Protein AF-A0A837HG61-F1 (afdb_monomer)

Secondary structure (DSSP, 8-state):
---EEEE-S-----HHHHHHHHHHHHHHHHHHHTT---EEEEE-BSB-S---TT-TT--BTT-TT-B--HHHHHHHHHTTTTEEEEEEESS-GGGSTTHHHHHHHHHHHEEEEEEE--SGGGS-HHHHHH-TT-HHHHHHHHHHHHHHHHTTS-TTEEEEEESS-TT--STTHHHHHHHHHHHHHHHHHHHHHTTT-TTS-EEEEEEE--TT-TTHHHHHHHHHTEEEEEEE-S--TT-S-TT---EEEEEEPPGGG----BTTTEEEETTEEEE--HHHHHHHHHTT--HHHHS-S-TTS-HHHHHHHHHHHHHHHHH-

Structure (mmCIF, N/CA/C/O backbone):
data_AF-A0A837HG61-F1
#
_entry.id   AF-A0A837HG61-F1
#
loop_
_atom_site.group_PDB
_atom_site.id
_atom_site.type_symbol
_atom_site.label_atom_id
_atom_site.label_alt_id
_atom_site.label_comp_id
_atom_site.label_asym_id
_atom_site.label_entity_id
_atom_site.label_seq_id
_atom_site.pdbx_PDB_ins_code
_atom_site.Cartn_x
_atom_site.Cartn_y
_atom_site.Cartn_z
_atom_site.occupancy
_atom_site.B_iso_or_equiv
_atom_site.auth_seq_id
_atom_site.auth_comp_id
_atom_site.auth_asym_id
_atom_site.auth_atom_id
_atom_site.pdbx_PDB_model_num
ATOM 1 N N . MET A 1 1 ? -21.660 7.972 10.692 1.00 51.81 1 MET A N 1
ATOM 2 C CA . MET A 1 1 ? -20.888 9.224 10.854 1.00 51.81 1 MET A CA 1
ATOM 3 C C . MET A 1 1 ? -19.462 8.882 10.506 1.00 51.81 1 MET A C 1
ATOM 5 O O . MET A 1 1 ? -18.979 7.920 11.073 1.00 51.81 1 MET A O 1
ATOM 9 N N . THR A 1 2 ? -18.841 9.611 9.586 1.00 51.41 2 THR A N 1
ATOM 10 C CA . THR A 1 2 ? -17.467 9.353 9.150 1.00 51.41 2 THR A CA 1
ATOM 11 C C . THR A 1 2 ? -16.546 10.382 9.791 1.00 51.41 2 THR A C 1
ATOM 13 O O . THR A 1 2 ? -16.792 11.580 9.655 1.00 51.41 2 THR A O 1
ATOM 16 N N . ILE A 1 3 ? -15.517 9.929 10.504 1.00 55.31 3 ILE A N 1
ATOM 17 C CA . ILE A 1 3 ? -14.489 10.801 11.077 1.00 55.31 3 ILE A CA 1
ATOM 18 C C . ILE A 1 3 ? -13.196 10.518 10.333 1.00 55.31 3 ILE A C 1
ATOM 20 O O . ILE A 1 3 ? -12.718 9.394 10.379 1.00 55.31 3 ILE A O 1
ATOM 24 N N . GLU A 1 4 ? -12.648 11.537 9.674 1.00 57.84 4 GLU A N 1
ATOM 25 C CA . GLU A 1 4 ? -11.30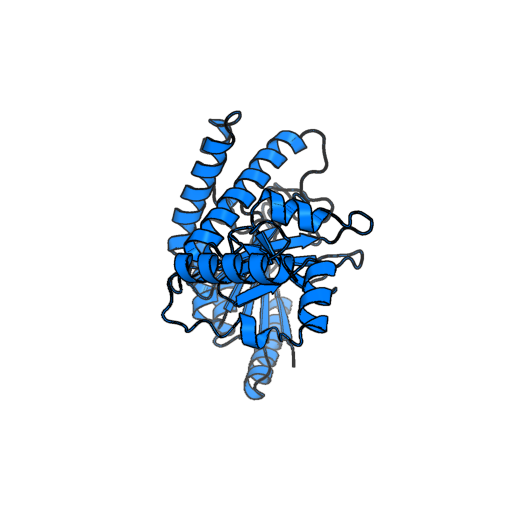9 11.497 9.093 1.00 57.84 4 GLU A CA 1
ATOM 26 C C . GLU A 1 4 ? -10.317 12.136 10.065 1.00 57.84 4 GLU A C 1
ATOM 28 O O . GLU A 1 4 ? -10.493 13.275 10.514 1.00 57.84 4 GLU A O 1
ATOM 33 N N . ILE A 1 5 ? -9.258 11.399 10.382 1.00 61.31 5 ILE A N 1
ATOM 34 C CA . ILE A 1 5 ? -8.212 11.836 11.299 1.00 61.31 5 ILE A CA 1
ATOM 35 C C . ILE A 1 5 ? -6.934 12.001 10.503 1.00 61.31 5 ILE A C 1
ATOM 37 O O . ILE A 1 5 ? -6.329 11.007 10.137 1.00 61.31 5 ILE A O 1
ATOM 41 N N . THR A 1 6 ? -6.512 13.239 10.264 1.00 61.12 6 THR A N 1
ATOM 42 C CA . THR A 1 6 ? -5.267 13.523 9.539 1.00 61.12 6 THR A CA 1
ATOM 43 C C . THR A 1 6 ? -4.239 14.132 10.483 1.00 61.12 6 THR A C 1
ATOM 45 O O . THR A 1 6 ? -4.440 15.233 11.011 1.00 61.12 6 THR A O 1
ATOM 48 N N . LEU A 1 7 ? -3.124 13.425 10.677 1.00 60.44 7 LEU A N 1
ATOM 49 C CA . LEU A 1 7 ? -1.986 13.904 11.462 1.00 60.44 7 LEU A CA 1
ATOM 50 C C . LEU A 1 7 ? -0.942 14.555 10.544 1.00 60.44 7 LEU A C 1
ATOM 52 O O . LEU A 1 7 ? -0.414 13.882 9.657 1.00 60.44 7 LEU A O 1
ATOM 56 N N . PRO A 1 8 ? -0.626 15.851 10.719 1.00 57.84 8 PRO A N 1
ATOM 57 C CA . PRO A 1 8 ? 0.456 16.478 9.977 1.00 57.84 8 PRO A CA 1
ATOM 58 C C . PRO A 1 8 ? 1.809 15.970 10.489 1.00 57.84 8 PRO A C 1
ATOM 60 O O . PRO A 1 8 ? 1.998 15.788 11.682 1.00 57.84 8 PRO A O 1
ATOM 63 N N . ILE A 1 9 ? 2.779 15.811 9.592 1.00 56.28 9 ILE A N 1
ATOM 64 C CA . ILE A 1 9 ? 4.136 15.325 9.909 1.00 56.28 9 ILE A CA 1
ATOM 65 C C . ILE A 1 9 ? 4.953 16.320 10.748 1.00 56.28 9 ILE A C 1
ATOM 67 O O . ILE A 1 9 ? 5.931 15.942 11.387 1.00 56.28 9 ILE A O 1
ATOM 71 N N . ASN A 1 10 ? 4.550 17.591 10.772 1.00 55.41 10 ASN A N 1
ATOM 72 C CA . ASN A 1 10 ? 5.242 18.641 11.508 1.00 55.41 10 ASN A CA 1
ATOM 73 C C . ASN A 1 10 ? 4.610 18.824 12.897 1.00 55.41 10 ASN A C 1
ATOM 75 O O . ASN A 1 10 ? 3.906 19.801 13.149 1.00 55.41 10 ASN A O 1
ATOM 79 N N . THR A 1 11 ? 4.787 17.834 13.772 1.00 50.31 11 THR A N 1
ATOM 80 C CA . THR A 1 11 ? 4.417 17.945 15.188 1.00 50.31 11 THR A CA 1
ATOM 81 C C . THR A 1 11 ? 5.658 18.210 16.023 1.00 50.31 11 THR A C 1
ATOM 83 O O . THR A 1 11 ? 6.047 17.388 16.856 1.00 50.31 11 THR A O 1
ATOM 86 N N . ASP A 1 12 ? 6.253 19.387 15.853 1.00 51.28 12 ASP A N 1
ATOM 87 C CA . ASP A 1 12 ? 6.837 20.011 17.034 1.00 51.28 12 ASP A CA 1
ATOM 88 C C . ASP A 1 12 ? 5.720 20.086 18.088 1.00 51.28 12 ASP A C 1
ATOM 90 O O . ASP A 1 12 ? 4.541 20.282 17.759 1.00 51.28 12 ASP A O 1
ATOM 94 N N . THR A 1 13 ? 6.068 19.823 19.345 1.00 50.62 13 THR A N 1
ATOM 95 C CA . THR A 1 13 ? 5.172 19.671 20.505 1.00 50.62 13 THR A CA 1
ATOM 96 C C . THR A 1 13 ? 4.477 20.980 20.899 1.00 50.62 13 THR A C 1
ATOM 98 O O . THR A 1 13 ? 4.376 21.321 22.077 1.00 50.62 13 THR A O 1
ATOM 101 N N . GLU A 1 14 ? 4.021 21.764 19.927 1.00 53.59 14 GLU A N 1
ATOM 102 C CA . GLU A 1 14 ? 3.255 22.967 20.164 1.00 53.59 14 GLU A CA 1
ATOM 103 C C . GLU A 1 14 ? 1.946 22.606 20.886 1.00 53.59 14 GLU A C 1
ATOM 105 O O . GLU A 1 14 ? 1.238 21.678 20.474 1.00 53.59 14 GLU A O 1
ATOM 110 N N . PRO A 1 15 ? 1.549 23.366 21.922 1.00 52.62 15 PRO A N 1
ATOM 111 C CA . PRO A 1 15 ? 0.292 23.167 22.650 1.00 52.62 15 PRO A CA 1
ATOM 112 C C . PRO A 1 15 ? -0.957 23.060 21.753 1.00 52.62 15 PRO A C 1
ATOM 114 O O . PRO A 1 15 ? -1.934 22.399 22.110 1.00 52.62 15 PRO A O 1
ATOM 117 N N . LYS A 1 16 ? -0.920 23.662 20.555 1.00 59.72 16 LYS A N 1
ATOM 118 C CA . LYS A 1 16 ? -1.984 23.566 19.541 1.00 59.72 16 LYS A CA 1
ATOM 119 C C . LYS A 1 16 ? -2.171 22.141 19.008 1.00 59.72 16 LYS A C 1
ATOM 121 O O . LYS A 1 16 ? -3.306 21.729 18.769 1.00 59.72 16 LYS A O 1
ATOM 126 N N . THR A 1 17 ? -1.089 21.381 18.855 1.00 62.00 17 THR A N 1
ATOM 127 C CA . THR A 1 17 ? -1.112 19.987 18.391 1.00 62.00 17 THR A CA 1
ATOM 128 C C . THR A 1 17 ? -1.774 19.082 19.428 1.00 62.00 17 THR A C 1
ATOM 130 O O . THR A 1 17 ? -2.628 18.270 19.078 1.00 62.00 17 THR A O 1
ATOM 133 N N . VAL A 1 18 ? -1.465 19.285 20.713 1.00 63.97 18 VAL A N 1
ATOM 134 C CA . VAL A 1 18 ? -2.061 18.527 21.828 1.00 63.97 18 VAL A CA 1
ATOM 135 C C . VAL A 1 18 ? -3.568 18.776 21.925 1.00 63.97 18 VAL A C 1
ATOM 137 O O . VAL A 1 18 ? -4.345 17.827 22.005 1.00 63.97 18 VAL A O 1
ATOM 140 N N . GLY A 1 19 ? -4.006 20.038 21.840 1.00 68.50 19 GLY A N 1
ATOM 141 C CA . GLY A 1 19 ? -5.435 20.372 21.838 1.00 68.50 19 GLY A CA 1
ATOM 142 C C . GLY A 1 19 ? -6.187 19.779 20.640 1.00 68.50 19 GLY A C 1
ATOM 143 O O . GLY A 1 19 ? -7.306 19.283 20.785 1.00 68.50 19 GLY A O 1
ATOM 144 N N . ARG A 1 20 ? -5.561 19.766 19.455 1.00 70.62 20 ARG A N 1
ATOM 145 C CA . ARG A 1 20 ? -6.142 19.153 18.252 1.00 70.62 20 ARG A CA 1
ATOM 146 C C . ARG A 1 20 ? -6.268 17.635 18.389 1.00 70.62 20 ARG A C 1
ATOM 148 O O . ARG A 1 20 ? -7.324 17.101 18.065 1.00 70.62 20 ARG A O 1
ATOM 155 N N . LEU A 1 21 ? -5.237 16.963 18.904 1.00 71.25 21 LEU A N 1
ATOM 156 C CA . LEU A 1 21 ? -5.261 15.524 19.182 1.00 71.25 21 LEU A CA 1
ATOM 157 C C . LEU A 1 21 ? -6.355 15.162 20.192 1.00 71.25 21 LEU A C 1
ATOM 159 O O . LEU A 1 21 ? -7.139 14.255 19.934 1.00 71.25 21 LEU A O 1
ATOM 163 N N . ALA A 1 22 ? -6.480 15.912 21.289 1.00 73.06 22 ALA A N 1
ATOM 164 C CA . ALA A 1 22 ? -7.525 15.677 22.286 1.00 73.06 22 ALA A CA 1
ATOM 165 C C . ALA A 1 22 ? -8.941 15.787 21.689 1.00 73.06 22 ALA A C 1
ATOM 167 O O . ALA A 1 22 ? -9.793 14.937 21.948 1.00 73.06 22 ALA A O 1
ATOM 168 N N . ASN A 1 23 ? -9.182 16.792 20.840 1.00 74.31 23 ASN A N 1
ATOM 169 C CA . ASN A 1 23 ? -10.464 16.951 20.148 1.00 74.31 23 ASN A CA 1
ATOM 170 C C . ASN A 1 23 ? -10.749 15.796 19.180 1.00 74.31 23 ASN A C 1
ATOM 172 O O . ASN A 1 23 ? -11.864 15.277 19.151 1.00 74.31 23 ASN A O 1
ATOM 176 N N . ILE A 1 24 ? -9.742 15.369 18.415 1.00 76.50 24 ILE A N 1
ATOM 177 C CA . ILE A 1 24 ? -9.836 14.221 17.508 1.00 76.50 24 ILE A CA 1
ATOM 178 C C . ILE A 1 24 ? -10.199 12.948 18.287 1.00 76.50 24 ILE A C 1
ATOM 180 O O . ILE A 1 24 ? -11.143 12.252 17.915 1.00 76.50 24 ILE A O 1
ATOM 184 N N . LEU A 1 25 ? -9.498 12.673 19.389 1.00 77.75 25 LEU A N 1
ATOM 185 C CA . LEU A 1 25 ? -9.749 11.506 20.236 1.00 77.75 25 LEU A CA 1
ATOM 186 C C . LEU A 1 25 ? -11.146 11.535 20.853 1.00 77.75 25 LEU A C 1
ATOM 188 O O . LEU A 1 25 ? -11.828 10.514 20.906 1.00 77.75 25 LEU A O 1
ATOM 192 N N . ASN A 1 26 ? -11.607 12.708 21.288 1.00 77.44 26 ASN A N 1
ATOM 193 C CA . ASN A 1 26 ? -12.956 12.855 21.815 1.00 77.44 26 ASN A CA 1
ATOM 194 C C . ASN A 1 26 ? -14.025 12.589 20.741 1.00 77.44 26 ASN A C 1
ATOM 196 O O . ASN A 1 26 ? -15.022 11.926 21.021 1.00 77.44 26 ASN A O 1
ATOM 200 N N . ASN A 1 27 ? -13.810 13.060 19.510 1.00 75.38 27 ASN A N 1
ATOM 201 C CA . ASN A 1 27 ? -14.721 12.795 18.397 1.00 75.38 27 ASN A CA 1
ATOM 202 C C . ASN A 1 27 ? -14.755 11.301 18.049 1.00 75.38 27 ASN A C 1
ATOM 204 O O . ASN A 1 27 ? -15.837 10.742 17.897 1.00 75.38 27 ASN A O 1
ATOM 208 N N . PHE A 1 28 ? -13.593 10.644 17.996 1.00 78.75 28 PHE A N 1
ATOM 209 C CA . PHE A 1 28 ? -13.493 9.198 17.789 1.00 78.75 28 PHE A CA 1
ATOM 210 C C . PHE A 1 28 ? -14.269 8.408 18.854 1.00 78.75 28 PHE A C 1
ATOM 212 O O . PHE A 1 28 ? -15.146 7.612 18.523 1.00 78.75 28 PHE A O 1
ATOM 219 N N . ARG A 1 29 ? -14.033 8.699 20.141 1.00 80.75 29 ARG A N 1
ATOM 220 C CA . ARG A 1 29 ? -14.749 8.057 21.259 1.00 80.75 29 ARG A CA 1
ATOM 221 C C . ARG A 1 29 ? -16.263 8.253 21.161 1.00 80.75 29 ARG A C 1
ATOM 223 O O . ARG A 1 29 ? -17.024 7.342 21.487 1.00 80.75 29 ARG A O 1
ATOM 230 N N . GLN A 1 30 ? -16.710 9.421 20.698 1.00 75.81 30 GLN A N 1
ATOM 231 C CA . GLN A 1 30 ? -18.127 9.674 20.450 1.00 75.81 30 GLN A CA 1
ATOM 232 C C . GLN A 1 30 ? -18.668 8.857 19.272 1.00 75.81 30 GLN A C 1
ATOM 234 O O . GLN A 1 30 ? -19.716 8.241 19.430 1.00 75.81 30 GLN A O 1
ATOM 239 N N . ALA A 1 31 ? -17.978 8.793 18.128 1.00 74.50 31 ALA A N 1
ATOM 240 C CA . ALA A 1 31 ? -18.436 7.989 16.989 1.00 74.50 31 ALA A CA 1
ATOM 241 C C . ALA A 1 31 ? -18.563 6.501 17.330 1.00 74.50 31 ALA A C 1
ATOM 243 O O . ALA A 1 31 ? -19.595 5.902 17.017 1.00 74.50 31 ALA A O 1
ATOM 244 N N . ASN A 1 32 ? -17.586 5.943 18.053 1.00 76.69 32 ASN A N 1
ATOM 245 C CA . ASN A 1 32 ? -17.630 4.548 18.496 1.00 76.69 32 ASN A CA 1
ATOM 246 C C . ASN A 1 32 ? -18.836 4.267 19.397 1.00 76.69 32 ASN A C 1
ATOM 248 O O . ASN A 1 32 ? -19.476 3.226 19.272 1.00 76.69 32 ASN A O 1
ATOM 252 N N . LYS A 1 33 ? -19.217 5.218 20.260 1.00 78.25 33 LYS A N 1
ATOM 253 C CA . LYS A 1 33 ? -20.412 5.089 21.111 1.00 78.25 33 LYS A CA 1
ATOM 254 C C . LYS A 1 33 ? -21.708 4.930 20.303 1.00 78.25 33 LYS A C 1
ATOM 256 O O . LYS A 1 33 ? -22.657 4.331 20.800 1.00 78.25 33 LYS A O 1
ATOM 261 N N . PHE A 1 34 ? -21.761 5.463 19.084 1.00 78.88 34 PHE A N 1
ATOM 262 C CA . PHE A 1 34 ? -22.942 5.414 18.218 1.00 78.88 34 PHE A CA 1
ATOM 263 C C . PHE A 1 34 ? -22.850 4.352 17.111 1.00 78.88 34 PHE A C 1
ATOM 265 O O . PHE A 1 34 ? -23.700 4.347 16.223 1.00 78.88 34 PHE A O 1
ATOM 272 N N . GLY A 1 35 ? -21.842 3.469 17.145 1.00 76.94 35 GLY A N 1
ATOM 273 C CA . GLY A 1 35 ? -21.659 2.417 16.138 1.00 76.94 35 GLY A CA 1
ATOM 274 C C . GLY A 1 35 ? -21.405 2.956 14.725 1.00 76.94 35 GLY A C 1
ATOM 275 O O . GLY A 1 35 ? -21.801 2.330 13.745 1.00 76.94 35 GLY A O 1
ATOM 276 N N . GLY A 1 36 ? -20.824 4.154 14.605 1.00 75.50 36 GLY A N 1
ATOM 277 C CA . GLY A 1 36 ? -20.431 4.706 13.310 1.00 75.50 36 GLY A CA 1
ATOM 278 C C . GLY A 1 36 ? -19.086 4.152 12.848 1.00 75.50 36 GLY A C 1
ATOM 279 O O . GLY A 1 36 ? -18.197 3.982 13.671 1.00 75.50 36 GLY A O 1
ATOM 280 N N . THR A 1 37 ? -18.924 3.947 11.537 1.00 73.44 37 THR A N 1
ATOM 281 C CA . THR A 1 37 ? -17.629 3.579 10.951 1.00 73.44 37 THR A CA 1
ATOM 282 C C . THR A 1 37 ? -16.612 4.713 11.094 1.00 73.44 37 THR A C 1
ATOM 284 O O . THR A 1 37 ? -16.905 5.874 10.792 1.00 73.44 37 THR A O 1
ATOM 287 N N . SER A 1 38 ? -15.403 4.377 11.516 1.00 82.25 38 SER A N 1
ATOM 288 C CA . SER A 1 38 ? -14.316 5.286 11.851 1.00 82.25 38 SER A CA 1
ATOM 289 C C . SER A 1 38 ? -13.040 4.891 11.111 1.00 82.25 38 SER A C 1
ATOM 291 O O . SER A 1 38 ? -12.675 3.719 11.075 1.00 82.25 38 SER A O 1
ATOM 293 N N . TYR A 1 39 ? -12.345 5.868 10.522 1.00 83.69 39 TYR A N 1
ATOM 294 C CA . TYR A 1 39 ? -11.045 5.616 9.905 1.00 83.69 39 TYR A CA 1
ATOM 295 C C . TYR A 1 39 ? -10.017 6.695 10.243 1.00 83.69 39 TYR A C 1
ATOM 297 O O . TYR A 1 39 ? -10.332 7.875 10.408 1.00 83.69 39 TYR A O 1
ATOM 305 N N . GLY A 1 40 ? -8.756 6.290 10.360 1.00 83.62 40 GLY A N 1
ATOM 306 C CA . GLY A 1 40 ? -7.643 7.181 10.670 1.00 83.62 40 GLY A CA 1
ATOM 307 C C . GLY A 1 40 ? -6.649 7.244 9.525 1.00 83.62 40 GLY A C 1
ATOM 308 O O . GLY A 1 40 ? -6.259 6.208 9.012 1.00 83.62 40 GLY A O 1
ATOM 309 N N . PHE A 1 41 ? -6.205 8.439 9.140 1.00 85.44 41 PHE A N 1
ATOM 310 C CA . PHE A 1 41 ? -5.213 8.639 8.088 1.00 85.44 41 PHE A CA 1
ATOM 311 C C . PHE A 1 41 ? -3.876 9.121 8.681 1.00 85.44 41 PHE A C 1
ATOM 313 O O . PHE A 1 41 ? -3.732 10.243 9.178 1.00 85.44 41 PHE A O 1
ATOM 320 N N . PHE A 1 42 ? -2.857 8.269 8.600 1.00 87.31 42 PHE A N 1
ATOM 321 C CA . PHE A 1 42 ? -1.536 8.499 9.172 1.00 87.31 42 PHE A CA 1
ATOM 322 C C . PHE A 1 42 ? -0.503 8.749 8.075 1.00 87.31 42 PHE A C 1
ATOM 324 O O . PHE A 1 42 ? -0.119 7.847 7.331 1.00 87.31 42 PHE A O 1
ATOM 331 N N . TYR A 1 43 ? -0.010 9.985 8.019 1.00 88.25 43 TYR A N 1
ATOM 332 C CA . TYR A 1 43 ? 1.123 10.365 7.185 1.00 88.25 43 TYR A CA 1
ATOM 333 C C . TYR A 1 43 ? 2.419 10.215 7.982 1.00 88.25 43 TYR A C 1
ATOM 335 O O . TYR A 1 43 ? 2.698 11.019 8.869 1.00 88.25 43 TYR A O 1
ATOM 343 N N . LEU A 1 44 ? 3.210 9.178 7.697 1.00 88.75 44 LEU A N 1
ATOM 344 C CA . LEU A 1 44 ? 4.413 8.886 8.493 1.00 88.75 44 LEU A CA 1
ATOM 345 C C . LEU A 1 44 ? 5.641 9.676 8.037 1.00 88.75 44 LEU A C 1
ATOM 347 O O . LEU A 1 44 ? 6.539 9.951 8.835 1.00 88.75 44 LEU A O 1
ATOM 351 N N . THR A 1 45 ? 5.700 10.047 6.758 1.00 88.69 45 THR A N 1
ATOM 352 C CA . THR A 1 45 ? 6.802 10.845 6.222 1.00 88.69 45 THR A CA 1
ATOM 353 C C . THR A 1 45 ? 6.407 11.674 5.002 1.00 88.69 45 THR A C 1
ATOM 355 O O . THR A 1 45 ? 5.451 11.307 4.334 1.00 88.69 45 THR A O 1
ATOM 358 N N . ASN A 1 46 ? 7.127 12.760 4.685 1.00 88.00 46 ASN A N 1
ATOM 359 C CA . ASN A 1 46 ? 7.085 13.400 3.358 1.00 88.00 46 ASN A CA 1
ATOM 360 C C . ASN A 1 46 ? 8.310 13.026 2.506 1.00 88.00 46 ASN A C 1
ATOM 362 O O . ASN A 1 46 ? 8.427 13.455 1.359 1.00 88.00 46 ASN A O 1
ATOM 366 N N . GLU A 1 47 ? 9.257 12.253 3.040 1.00 90.00 47 GLU A N 1
ATOM 367 C CA . GLU A 1 47 ? 10.401 11.784 2.273 1.00 90.00 47 GLU A CA 1
ATOM 368 C C . GLU A 1 47 ? 9.956 10.668 1.329 1.00 90.00 47 GLU A C 1
ATOM 370 O O . GLU A 1 47 ? 9.353 9.678 1.737 1.00 90.00 47 GLU A O 1
ATOM 375 N N . CYS A 1 48 ? 10.261 10.829 0.047 1.00 89.06 48 CYS A N 1
ATOM 376 C CA . CYS A 1 48 ? 9.988 9.824 -0.968 1.00 89.06 48 CYS A CA 1
ATOM 377 C C . CYS A 1 48 ? 11.223 9.640 -1.837 1.00 89.06 48 CYS A C 1
ATOM 379 O O . CYS A 1 48 ? 12.005 10.564 -2.034 1.00 89.06 48 CYS A O 1
ATOM 381 N N . ASN A 1 49 ? 11.413 8.449 -2.386 1.00 86.94 49 ASN A N 1
ATOM 382 C CA . ASN A 1 49 ? 12.452 8.204 -3.380 1.00 86.94 49 ASN A CA 1
ATOM 383 C C . ASN A 1 49 ? 12.048 8.599 -4.807 1.00 86.94 49 ASN A C 1
ATOM 385 O O . ASN A 1 49 ? 12.886 8.524 -5.705 1.00 86.94 49 ASN A O 1
ATOM 389 N N . TYR A 1 50 ? 10.804 9.036 -5.001 1.00 84.31 50 TYR A N 1
ATOM 390 C CA . TYR A 1 50 ? 10.290 9.613 -6.238 1.00 84.31 50 TYR A CA 1
ATOM 391 C C . TYR A 1 50 ? 9.829 11.055 -6.024 1.00 84.31 50 TYR A C 1
ATOM 393 O O . TYR A 1 50 ? 9.492 11.445 -4.910 1.00 84.31 50 TYR A O 1
ATOM 401 N N . ALA A 1 51 ? 9.825 11.839 -7.102 1.00 83.81 51 ALA A N 1
ATOM 402 C CA . ALA A 1 51 ? 9.331 13.215 -7.146 1.00 83.81 51 ALA A CA 1
ATOM 403 C C . ALA A 1 51 ? 8.253 13.310 -8.232 1.00 83.81 51 ALA A C 1
ATOM 405 O O . ALA A 1 51 ? 8.516 13.702 -9.363 1.00 83.81 51 ALA A O 1
ATOM 406 N N . CYS A 1 52 ? 7.057 12.830 -7.911 1.00 76.44 52 CYS A N 1
ATOM 407 C CA . CYS A 1 52 ? 5.990 12.633 -8.887 1.00 76.44 52 CYS A CA 1
ATOM 408 C C . CYS A 1 52 ? 5.281 13.962 -9.167 1.00 76.44 52 CYS A C 1
ATOM 410 O O . CYS A 1 52 ? 4.816 14.598 -8.222 1.00 76.44 52 CYS A O 1
ATOM 412 N N . ASP A 1 53 ? 5.067 14.316 -10.435 1.00 69.56 53 ASP A N 1
ATOM 413 C CA . ASP A 1 53 ? 4.369 15.560 -10.818 1.00 69.56 53 ASP A CA 1
ATOM 414 C C . ASP A 1 53 ? 2.957 15.676 -10.225 1.00 69.56 53 ASP A C 1
ATOM 416 O O . ASP A 1 53 ? 2.446 16.763 -9.960 1.00 69.56 53 ASP A O 1
ATOM 420 N N . MET A 1 54 ? 2.313 14.529 -9.997 1.00 70.88 54 MET A N 1
ATOM 421 C CA . MET A 1 54 ? 0.962 14.434 -9.446 1.00 70.88 54 MET A CA 1
ATOM 422 C C . MET A 1 54 ? 0.939 14.258 -7.919 1.00 70.88 54 MET A C 1
ATOM 424 O O . MET A 1 54 ? -0.126 13.995 -7.362 1.00 70.88 54 MET A O 1
ATOM 428 N N . CYS A 1 55 ? 2.082 14.350 -7.228 1.00 76.69 55 CYS A N 1
ATOM 429 C CA . CYS A 1 55 ? 2.145 14.131 -5.785 1.00 76.69 55 CYS A CA 1
ATOM 430 C C . CYS A 1 55 ? 1.373 15.228 -5.039 1.00 76.69 55 CYS A C 1
ATOM 432 O O . CYS A 1 55 ? 1.795 16.382 -4.976 1.00 76.69 55 CYS A O 1
ATOM 434 N N . TYR A 1 56 ? 0.241 14.870 -4.431 1.00 74.81 56 TYR A N 1
ATOM 435 C CA . TYR A 1 56 ? -0.562 15.817 -3.656 1.00 74.81 56 TYR A CA 1
ATOM 436 C C . TYR A 1 56 ? 0.149 16.293 -2.377 1.00 74.81 56 TYR A C 1
ATOM 438 O O . TYR A 1 56 ? -0.140 17.391 -1.905 1.00 74.81 56 TYR A O 1
ATOM 446 N N . MET A 1 57 ? 1.098 15.501 -1.864 1.00 76.81 57 MET A N 1
ATOM 447 C CA . MET A 1 57 ? 1.904 15.805 -0.677 1.00 76.81 57 MET A CA 1
ATOM 448 C C . MET A 1 57 ? 3.202 16.571 -0.975 1.00 76.81 57 MET A C 1
ATOM 450 O O . MET A 1 57 ? 3.919 16.900 -0.035 1.00 76.81 57 MET A O 1
ATOM 454 N N . ASP A 1 58 ? 3.542 16.814 -2.251 1.00 82.50 58 ASP A N 1
ATOM 455 C CA . ASP A 1 58 ? 4.858 17.350 -2.668 1.00 82.50 58 ASP A CA 1
ATOM 456 C C . ASP A 1 58 ? 6.045 16.578 -2.041 1.00 82.50 58 ASP A C 1
ATOM 458 O O . ASP A 1 58 ? 7.088 17.130 -1.684 1.00 82.50 58 ASP A O 1
ATOM 462 N N . SER A 1 59 ? 5.871 15.263 -1.871 1.00 85.38 59 SER A N 1
ATOM 463 C CA . SER A 1 59 ? 6.914 14.371 -1.370 1.00 85.38 59 SER A CA 1
ATOM 464 C C . SER A 1 59 ? 7.985 14.148 -2.434 1.00 85.38 59 SER A C 1
ATOM 466 O O . SER A 1 59 ? 7.674 13.926 -3.605 1.00 85.38 59 SER A O 1
ATOM 468 N N . LYS A 1 60 ? 9.256 14.206 -2.023 1.00 87.00 60 LYS A N 1
ATOM 469 C CA . LYS A 1 60 ? 10.416 14.119 -2.922 1.00 87.00 60 LYS A CA 1
ATOM 470 C C . LYS A 1 60 ? 11.691 13.674 -2.198 1.00 87.00 60 LYS A C 1
ATOM 472 O O . LYS A 1 60 ? 11.739 13.730 -0.961 1.00 87.00 60 LYS A O 1
ATOM 477 N N . PRO A 1 61 ? 12.735 13.254 -2.938 1.00 88.00 61 PRO A N 1
ATOM 478 C CA . PRO A 1 61 ? 14.008 12.873 -2.341 1.00 88.00 61 PRO A CA 1
ATOM 479 C C . PRO A 1 61 ? 14.644 14.017 -1.551 1.00 88.00 61 PRO A C 1
ATOM 481 O O . PRO A 1 61 ? 14.656 15.163 -1.994 1.00 88.00 61 PRO A O 1
ATOM 484 N N . GLY A 1 62 ? 15.221 13.693 -0.392 1.00 82.75 62 GLY A N 1
ATOM 485 C CA . GLY A 1 62 ? 16.021 14.637 0.395 1.00 82.75 62 GLY A CA 1
ATOM 486 C C . GLY A 1 62 ? 15.252 15.505 1.398 1.00 82.75 62 GLY A C 1
ATOM 487 O O . GLY A 1 62 ? 15.867 16.372 2.018 1.00 82.75 62 GLY A O 1
ATOM 488 N N . LEU A 1 63 ? 13.957 15.265 1.630 1.00 81.31 63 LEU A N 1
ATOM 489 C CA . LEU A 1 63 ? 13.178 15.935 2.684 1.00 81.31 63 LEU A CA 1
ATOM 490 C C . LEU A 1 63 ? 13.510 15.377 4.091 1.00 81.31 63 LEU A C 1
ATOM 492 O O . LEU A 1 63 ? 12.699 14.713 4.731 1.00 81.31 63 LEU A O 1
ATOM 496 N N . LYS A 1 64 ? 14.728 15.646 4.584 1.00 58.62 64 LYS A N 1
ATOM 497 C CA . LYS A 1 64 ? 15.362 14.960 5.734 1.00 58.62 64 LYS A CA 1
ATOM 498 C C . LYS A 1 64 ? 14.732 15.185 7.125 1.00 58.62 64 LYS A C 1
ATOM 500 O O . LYS A 1 64 ? 15.014 14.399 8.019 1.00 58.62 64 LYS A O 1
ATOM 505 N N . ASN A 1 65 ? 13.853 16.174 7.311 1.00 58.06 65 ASN A N 1
ATOM 506 C CA . ASN A 1 65 ? 13.209 16.486 8.606 1.00 58.06 65 ASN A CA 1
ATOM 507 C C . ASN A 1 65 ? 11.686 16.304 8.570 1.00 58.06 65 ASN A C 1
ATOM 509 O O . ASN A 1 65 ? 10.938 17.075 9.159 1.00 58.06 65 ASN A O 1
ATOM 513 N N . THR A 1 66 ? 11.210 15.320 7.813 1.00 71.88 66 THR A N 1
ATOM 514 C CA . THR A 1 66 ? 9.776 15.137 7.570 1.00 71.88 66 THR A CA 1
ATOM 515 C C . THR A 1 66 ? 9.323 13.736 7.941 1.00 71.88 66 THR A C 1
ATOM 517 O O . THR A 1 66 ? 8.612 13.091 7.182 1.00 71.88 66 THR A O 1
ATOM 520 N N . ARG A 1 67 ? 9.774 13.218 9.081 1.00 81.62 67 ARG A N 1
ATOM 521 C CA . ARG A 1 67 ? 9.365 11.905 9.585 1.00 81.62 67 ARG A CA 1
ATOM 522 C C . ARG A 1 67 ? 8.691 12.091 10.930 1.00 81.62 67 ARG A C 1
ATOM 524 O O . ARG A 1 67 ? 9.246 12.761 11.798 1.00 81.62 67 ARG A O 1
ATOM 531 N N . LEU A 1 68 ? 7.522 11.488 11.099 1.00 80.56 68 LEU A N 1
ATOM 532 C CA . LEU A 1 68 ? 6.879 11.434 12.400 1.00 80.56 68 LEU A CA 1
ATOM 533 C C . LEU A 1 68 ? 7.744 10.581 13.339 1.00 80.56 68 LEU A C 1
ATOM 535 O O . LEU A 1 68 ? 8.313 9.567 12.926 1.00 80.56 68 LEU A O 1
ATOM 539 N N . ASN A 1 69 ? 7.886 11.007 14.596 1.00 85.81 69 ASN A N 1
ATOM 540 C CA . ASN A 1 69 ? 8.599 10.203 15.583 1.00 85.81 69 ASN A CA 1
ATOM 541 C C . ASN A 1 69 ? 7.880 8.845 15.728 1.00 85.81 69 ASN A C 1
ATOM 543 O O . ASN A 1 69 ? 6.668 8.841 15.951 1.00 85.81 69 ASN A O 1
ATOM 547 N N . PRO A 1 70 ? 8.596 7.712 15.619 1.00 87.75 70 PRO A N 1
ATOM 548 C CA . PRO A 1 70 ? 7.959 6.403 15.590 1.00 87.75 70 PRO A CA 1
ATOM 549 C C . PRO A 1 70 ? 7.261 6.029 16.902 1.00 87.75 70 PRO A C 1
ATOM 551 O O . PRO A 1 70 ? 6.223 5.375 16.868 1.00 87.75 70 PRO A O 1
ATOM 554 N N . GLU A 1 71 ? 7.782 6.441 18.059 1.00 88.44 71 GLU A N 1
ATOM 555 C CA . GLU A 1 71 ? 7.121 6.186 19.346 1.00 88.44 71 GLU A CA 1
ATOM 556 C C . GLU A 1 71 ? 5.864 7.037 19.499 1.00 88.44 71 GLU A C 1
ATOM 558 O O . GLU A 1 71 ? 4.835 6.553 19.971 1.00 88.44 71 GLU A O 1
ATOM 563 N N . LEU A 1 72 ? 5.920 8.289 19.039 1.00 84.19 72 LEU A N 1
ATOM 564 C CA . LEU A 1 72 ? 4.760 9.172 19.027 1.00 84.19 72 LEU A CA 1
ATOM 565 C C . LEU A 1 72 ? 3.653 8.637 18.112 1.00 84.19 72 LEU A C 1
ATOM 567 O O . LEU A 1 72 ? 2.501 8.594 18.534 1.00 84.19 72 LEU A O 1
ATOM 571 N N . SER A 1 73 ? 3.971 8.208 16.886 1.00 85.88 73 SER A N 1
ATOM 572 C CA . SER A 1 73 ? 2.963 7.667 15.964 1.00 85.88 73 SER A CA 1
ATOM 573 C C . SER A 1 73 ? 2.310 6.402 16.515 1.00 85.88 73 SER A C 1
ATOM 575 O O . SER A 1 73 ? 1.084 6.318 16.510 1.00 85.88 73 SER A O 1
ATOM 577 N N . LYS A 1 74 ? 3.100 5.477 17.079 1.00 89.69 74 LYS A N 1
ATOM 578 C CA . LYS A 1 74 ? 2.587 4.275 17.758 1.00 89.69 74 LYS A CA 1
ATOM 579 C C . LYS A 1 74 ? 1.700 4.632 18.948 1.00 89.69 74 LYS A C 1
ATOM 581 O O . LYS A 1 74 ? 0.621 4.066 19.100 1.00 89.69 74 LYS A O 1
ATOM 586 N N . GLY A 1 75 ? 2.130 5.583 19.779 1.00 87.62 75 GLY A N 1
ATOM 587 C CA . GLY A 1 75 ? 1.340 6.077 20.907 1.00 87.62 75 GLY A CA 1
ATOM 588 C C . GLY A 1 75 ? -0.009 6.636 20.459 1.00 87.62 75 GLY A C 1
ATOM 589 O O . GLY A 1 75 ? -1.035 6.277 21.023 1.00 87.62 75 GLY A O 1
ATOM 590 N N . ILE A 1 76 ? -0.023 7.440 19.393 1.00 84.31 76 ILE A N 1
ATOM 591 C CA . ILE A 1 76 ? -1.263 7.995 18.845 1.00 84.31 76 ILE A CA 1
ATOM 592 C C . ILE A 1 76 ? -2.157 6.895 18.254 1.00 84.31 76 ILE A C 1
ATOM 594 O O . ILE A 1 76 ? -3.353 6.909 18.518 1.00 84.31 76 ILE A O 1
ATOM 598 N N . MET A 1 77 ? -1.615 5.930 17.501 1.00 88.44 77 MET A N 1
ATOM 599 C CA . MET A 1 77 ? -2.395 4.800 16.963 1.00 88.44 77 MET A CA 1
ATOM 600 C C . MET A 1 77 ? -3.092 4.008 18.078 1.00 88.44 77 MET A C 1
ATOM 602 O O . MET A 1 77 ? -4.271 3.693 17.956 1.00 88.44 77 MET A O 1
ATOM 606 N N . ARG A 1 78 ? -2.403 3.756 19.199 1.00 92.00 78 ARG A N 1
ATOM 607 C CA . ARG A 1 78 ? -2.966 3.037 20.359 1.00 92.00 78 ARG A CA 1
ATOM 608 C C . ARG A 1 78 ? -4.133 3.756 21.028 1.00 92.00 78 ARG A C 1
ATOM 610 O O . ARG A 1 78 ? -5.025 3.101 21.558 1.00 92.00 78 ARG A O 1
ATOM 617 N N . GLU A 1 79 ? -4.190 5.083 20.951 1.00 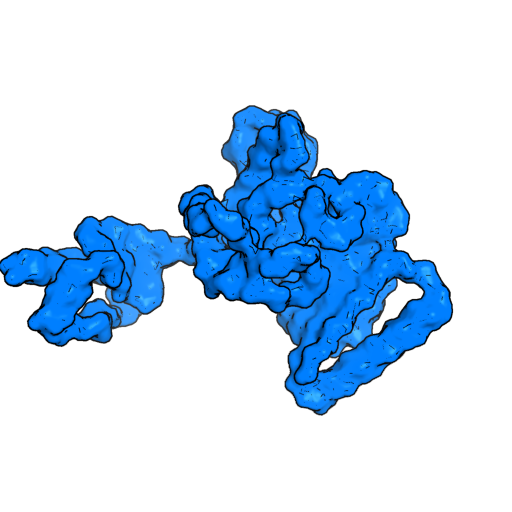86.75 79 GLU A N 1
ATOM 618 C CA . GLU A 1 79 ? -5.352 5.842 21.432 1.00 86.75 79 GLU A CA 1
ATOM 619 C C . GLU A 1 79 ? -6.614 5.625 20.570 1.00 86.75 79 GLU A C 1
ATOM 621 O O . GLU A 1 79 ? -7.721 5.954 21.007 1.00 86.75 79 GLU A O 1
ATOM 626 N N . PHE A 1 80 ? -6.467 5.039 19.374 1.00 85.12 80 PHE A N 1
ATOM 627 C CA . PHE A 1 80 ? -7.551 4.660 18.465 1.00 85.12 80 PHE A CA 1
ATOM 628 C C . PHE A 1 80 ? -7.910 3.167 18.529 1.00 85.12 80 PHE A C 1
ATOM 630 O O . PHE A 1 80 ? -8.426 2.623 17.557 1.00 85.12 80 PHE A O 1
ATOM 637 N N . GLN A 1 81 ? -7.668 2.485 19.655 1.00 90.81 81 GLN A N 1
ATOM 638 C CA . GLN A 1 81 ? -8.066 1.082 19.825 1.00 90.81 81 GLN A CA 1
ATOM 639 C C . GLN A 1 81 ? -9.542 0.859 19.444 1.00 90.81 81 GLN A C 1
ATOM 641 O O . GLN A 1 81 ? -10.442 1.513 19.980 1.00 90.81 81 GLN A O 1
ATOM 646 N N . GLY A 1 82 ? -9.782 -0.098 18.545 1.00 87.56 82 GLY A N 1
ATOM 647 C CA . GLY A 1 82 ? -11.111 -0.443 18.043 1.00 87.56 82 GLY A CA 1
ATOM 648 C C . GLY A 1 82 ? -11.602 0.436 16.891 1.00 87.56 82 GLY A C 1
ATOM 649 O O . GLY A 1 82 ? -12.797 0.430 16.615 1.00 87.56 82 GLY A O 1
ATOM 650 N N . ILE A 1 83 ? -10.721 1.211 16.251 1.00 88.38 83 ILE A N 1
ATOM 651 C CA . ILE A 1 83 ? -11.023 1.898 14.989 1.00 88.38 83 ILE A CA 1
ATOM 652 C C . ILE A 1 83 ? -11.248 0.879 13.866 1.00 88.38 83 ILE A C 1
ATOM 654 O O . ILE A 1 83 ? -10.600 -0.169 13.842 1.00 88.38 83 ILE A O 1
ATOM 658 N N . ASP A 1 84 ? -12.153 1.163 12.930 1.00 86.94 84 ASP A N 1
ATOM 659 C CA . ASP A 1 84 ? -12.465 0.196 11.870 1.00 86.94 84 ASP A CA 1
ATOM 660 C C . ASP A 1 84 ? -11.313 0.078 10.872 1.00 86.94 84 ASP A C 1
ATOM 662 O O . ASP A 1 84 ? -10.912 -1.031 10.521 1.00 86.94 84 ASP A O 1
ATOM 666 N N . GLU A 1 85 ? -10.744 1.212 10.457 1.00 91.94 85 GLU A N 1
ATOM 667 C CA . GLU A 1 85 ? -9.657 1.243 9.481 1.00 91.94 85 GLU A CA 1
ATOM 6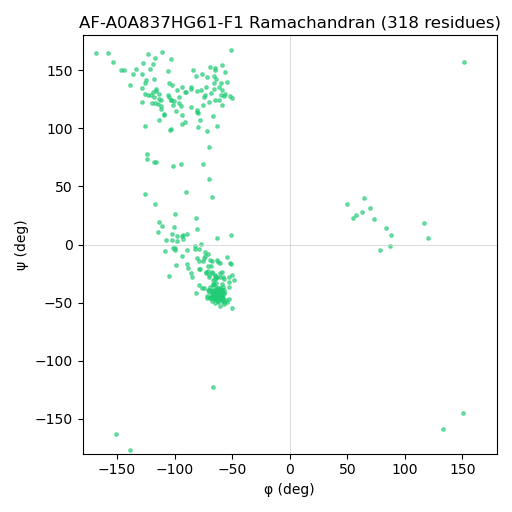68 C C . GLU A 1 85 ? -8.560 2.255 9.840 1.00 91.94 85 GLU A C 1
ATOM 670 O O . GLU A 1 85 ? -8.826 3.404 10.196 1.00 91.94 85 GLU A O 1
ATOM 675 N N . ILE A 1 86 ? -7.298 1.859 9.683 1.00 93.31 86 ILE A N 1
ATOM 676 C CA . ILE A 1 86 ? -6.168 2.791 9.638 1.00 93.31 86 ILE A CA 1
ATOM 677 C C . ILE A 1 86 ? -5.573 2.793 8.234 1.00 93.31 86 ILE A C 1
ATOM 679 O O . ILE A 1 86 ? -5.122 1.775 7.726 1.00 93.31 86 ILE A O 1
ATOM 683 N N . ILE A 1 87 ? -5.505 3.970 7.629 1.00 93.25 87 ILE A N 1
ATOM 684 C CA . ILE A 1 87 ? -4.850 4.212 6.354 1.00 93.25 87 ILE A CA 1
ATOM 685 C C . ILE A 1 87 ? -3.479 4.831 6.624 1.00 93.25 87 ILE A C 1
ATOM 687 O O . ILE A 1 87 ? -3.373 5.877 7.264 1.00 93.25 87 ILE A O 1
ATOM 691 N N . ILE A 1 88 ? -2.421 4.205 6.120 1.00 93.38 88 ILE A N 1
ATOM 692 C CA . ILE A 1 88 ? -1.037 4.651 6.275 1.00 93.38 88 ILE A CA 1
ATOM 693 C C . ILE A 1 88 ? -0.491 5.067 4.913 1.00 93.38 88 ILE A C 1
ATOM 695 O O . ILE A 1 88 ? -0.499 4.297 3.951 1.00 93.38 88 ILE A O 1
ATOM 699 N N . SER A 1 89 ? 0.006 6.299 4.835 1.00 91.19 89 SER A N 1
ATOM 700 C CA . SER A 1 89 ? 0.637 6.848 3.635 1.00 91.19 89 SER A CA 1
ATOM 701 C C . SER A 1 89 ? 1.699 7.897 3.995 1.00 91.19 89 SER A C 1
ATOM 703 O O . SER A 1 89 ? 2.189 7.964 5.127 1.00 91.19 89 SER A O 1
ATOM 705 N N . GLY A 1 90 ? 2.095 8.712 3.021 1.00 88.62 90 GLY A N 1
ATOM 706 C CA . GLY A 1 90 ? 3.160 9.694 3.138 1.00 88.62 90 GLY A CA 1
ATOM 707 C C . GLY A 1 90 ? 3.850 9.936 1.801 1.00 88.62 90 GLY A C 1
ATOM 708 O O . GLY A 1 90 ? 3.243 9.850 0.735 1.00 88.62 90 GLY A O 1
ATOM 709 N N . GLY A 1 91 ? 5.155 10.173 1.880 1.00 89.62 91 GLY A N 1
ATOM 710 C CA . GLY A 1 91 ? 6.090 9.909 0.802 1.00 89.62 91 GLY A CA 1
ATOM 711 C C . GLY A 1 91 ? 6.197 8.405 0.551 1.00 89.62 91 GLY A C 1
ATOM 712 O O . GLY A 1 91 ? 5.195 7.751 0.285 1.00 89.62 91 GLY A O 1
ATOM 713 N N . GLU A 1 92 ? 7.395 7.830 0.646 1.00 92.44 92 GLU A N 1
ATOM 714 C CA . GLU A 1 92 ? 7.538 6.374 0.533 1.00 92.44 92 GLU A CA 1
ATOM 715 C C . GLU A 1 92 ? 7.765 5.747 1.902 1.00 92.44 92 GLU A C 1
ATOM 717 O O . GLU A 1 92 ? 8.879 5.729 2.414 1.00 92.44 92 GLU A O 1
ATOM 722 N N . ILE A 1 93 ? 6.708 5.210 2.505 1.00 92.56 93 ILE A N 1
ATOM 723 C CA . ILE A 1 93 ? 6.773 4.695 3.875 1.00 92.56 93 ILE A CA 1
ATOM 724 C C . ILE A 1 93 ? 7.648 3.442 4.015 1.00 92.56 93 ILE A C 1
ATOM 726 O O . ILE A 1 93 ? 8.187 3.209 5.093 1.00 92.56 93 ILE A O 1
ATOM 730 N N . THR A 1 94 ? 7.856 2.661 2.949 1.00 92.50 94 THR A N 1
ATOM 731 C CA . THR A 1 94 ? 8.682 1.440 3.001 1.00 92.50 94 THR A CA 1
ATOM 732 C C . THR A 1 94 ? 10.185 1.727 3.085 1.00 92.50 94 THR A C 1
ATOM 734 O O . THR A 1 94 ? 10.959 0.812 3.372 1.00 92.50 94 THR A O 1
ATOM 737 N N . ILE A 1 95 ? 10.624 2.984 2.899 1.00 90.06 95 ILE A N 1
ATOM 738 C CA . ILE A 1 95 ? 12.015 3.389 3.183 1.00 90.06 95 ILE A CA 1
ATOM 739 C C . ILE A 1 95 ? 12.261 3.650 4.675 1.00 90.06 95 ILE A C 1
ATOM 741 O O . ILE A 1 95 ? 13.410 3.843 5.080 1.00 90.06 95 ILE A O 1
ATOM 745 N N . LEU A 1 96 ? 11.204 3.718 5.493 1.00 90.75 96 LEU A N 1
ATOM 746 C CA . LEU A 1 96 ? 11.337 3.962 6.923 1.00 90.75 96 LEU A CA 1
ATOM 747 C C . LEU A 1 96 ? 11.886 2.699 7.606 1.00 90.75 96 LEU A C 1
ATOM 749 O O . LEU A 1 96 ? 11.297 1.629 7.454 1.00 90.75 96 LEU A O 1
ATOM 753 N N . PRO A 1 97 ? 12.962 2.798 8.412 1.00 90.56 97 PRO A N 1
ATOM 754 C CA . PRO A 1 97 ? 13.532 1.634 9.100 1.00 90.56 97 PRO A CA 1
ATOM 755 C C . PRO A 1 97 ? 12.542 0.908 10.021 1.00 90.56 97 PRO A C 1
ATOM 757 O O . PRO A 1 97 ? 12.660 -0.291 10.233 1.00 90.56 97 PRO A O 1
ATOM 760 N N . TYR A 1 98 ? 11.558 1.640 10.548 1.00 91.75 98 TYR A N 1
ATOM 761 C CA . TYR A 1 98 ? 10.520 1.157 11.462 1.00 91.75 98 TYR A CA 1
ATOM 762 C C . TYR A 1 98 ? 9.179 0.881 10.761 1.00 91.75 98 TYR A C 1
ATOM 764 O O . TYR A 1 98 ? 8.157 0.764 11.427 1.00 91.75 98 TYR A O 1
ATOM 772 N N . PHE A 1 99 ? 9.153 0.799 9.424 1.00 93.00 99 PHE A N 1
ATOM 773 C CA . PHE A 1 99 ? 7.927 0.571 8.649 1.00 93.00 99 PHE A CA 1
ATOM 774 C C . PHE A 1 99 ? 7.113 -0.622 9.174 1.00 93.00 99 PHE A C 1
ATOM 776 O O . PHE A 1 99 ? 5.952 -0.450 9.530 1.00 93.00 99 PHE A O 1
ATOM 783 N N . VAL A 1 100 ? 7.733 -1.803 9.282 1.00 94.12 100 VAL A N 1
ATOM 784 C CA . VAL A 1 100 ? 7.043 -3.037 9.701 1.00 94.12 100 VAL A CA 1
ATOM 785 C C . VAL A 1 100 ? 6.450 -2.895 11.104 1.00 94.12 100 VAL A C 1
ATOM 787 O O . VAL A 1 100 ? 5.292 -3.241 11.312 1.00 94.12 100 VAL A O 1
ATOM 790 N N . GLU A 1 101 ? 7.200 -2.311 12.041 1.00 95.25 101 GLU A N 1
ATOM 791 C CA . GLU A 1 101 ? 6.743 -2.102 13.420 1.00 95.25 101 GLU A CA 1
ATOM 792 C C . GLU A 1 101 ? 5.526 -1.159 13.500 1.00 95.25 101 GLU A C 1
ATOM 794 O O . GLU A 1 101 ? 4.600 -1.388 14.282 1.00 95.25 101 GLU A O 1
ATOM 799 N N . GLN A 1 102 ? 5.490 -0.109 12.671 1.00 95.06 102 GLN A N 1
ATOM 800 C CA . GLN A 1 102 ? 4.338 0.800 12.599 1.00 95.06 102 GLN A CA 1
ATOM 801 C C . GLN A 1 102 ? 3.097 0.090 12.062 1.00 95.06 102 GLN A C 1
ATOM 803 O O . GLN A 1 102 ? 2.012 0.268 12.610 1.00 95.06 102 GLN A O 1
ATOM 808 N N . ILE A 1 103 ? 3.253 -0.735 11.020 1.00 96.81 103 ILE A N 1
ATOM 809 C CA . ILE A 1 103 ? 2.140 -1.510 10.461 1.00 96.81 103 ILE A CA 1
ATOM 810 C C . ILE A 1 103 ? 1.608 -2.511 11.486 1.00 96.81 103 ILE A C 1
ATOM 812 O O . ILE A 1 103 ? 0.397 -2.614 11.656 1.00 96.81 103 ILE A O 1
ATOM 816 N N . GLN A 1 104 ? 2.495 -3.203 12.203 1.00 96.94 104 GLN A N 1
ATOM 817 C CA . GLN A 1 104 ? 2.105 -4.127 13.269 1.00 96.94 104 GLN A CA 1
ATOM 818 C C . GLN A 1 104 ? 1.321 -3.407 14.370 1.00 96.94 104 GLN A C 1
ATOM 820 O O . GLN A 1 104 ? 0.239 -3.854 14.735 1.00 96.94 104 GLN A O 1
ATOM 825 N N . THR A 1 105 ? 1.793 -2.239 14.818 1.00 97.00 105 THR A N 1
ATOM 826 C CA . THR A 1 105 ? 1.068 -1.441 15.820 1.00 97.00 105 THR A CA 1
ATOM 827 C C . THR A 1 105 ? -0.311 -1.007 15.316 1.00 97.00 105 THR A C 1
ATOM 829 O O . THR A 1 105 ? -1.282 -1.071 16.062 1.00 97.00 105 THR A O 1
ATOM 832 N N . ALA A 1 106 ? -0.429 -0.579 14.056 1.00 96.94 106 ALA A N 1
ATOM 833 C CA . ALA A 1 106 ? -1.721 -0.220 13.471 1.00 96.94 106 ALA A CA 1
ATOM 834 C C . ALA A 1 106 ? -2.673 -1.427 13.384 1.00 96.94 106 ALA A C 1
ATOM 836 O O . ALA A 1 106 ? -3.861 -1.304 13.669 1.00 96.94 106 ALA A O 1
ATOM 837 N N . ALA A 1 107 ? -2.145 -2.599 13.035 1.00 97.75 107 ALA A N 1
ATOM 838 C CA . ALA A 1 107 ? -2.912 -3.831 12.903 1.00 97.75 107 ALA A CA 1
ATOM 839 C C . ALA A 1 107 ? -3.400 -4.397 14.248 1.00 97.75 107 ALA A C 1
ATOM 841 O O . ALA A 1 107 ? -4.419 -5.081 14.275 1.00 97.75 107 ALA A O 1
ATOM 842 N N . GLU A 1 108 ? -2.708 -4.102 15.355 1.00 97.62 108 GLU A N 1
ATOM 843 C CA . GLU A 1 108 ? -3.141 -4.447 16.720 1.00 97.62 108 GLU A CA 1
ATOM 844 C C . GLU A 1 108 ? -4.360 -3.630 17.186 1.00 97.62 108 GLU A C 1
ATOM 846 O O . GLU A 1 108 ? -5.132 -4.077 18.041 1.00 97.62 108 GLU A O 1
ATOM 851 N N . VAL A 1 109 ? -4.519 -2.413 16.657 1.00 95.38 109 VAL A N 1
ATOM 852 C CA . VAL A 1 109 ? -5.512 -1.443 17.145 1.00 95.38 109 VAL A CA 1
ATOM 853 C C . VAL A 1 109 ? -6.718 -1.309 16.219 1.00 95.38 109 VAL A C 1
ATOM 855 O O . VAL A 1 109 ? -7.799 -0.964 16.699 1.00 95.38 109 VAL A O 1
ATOM 858 N N . ALA A 1 110 ? -6.545 -1.573 14.921 1.00 95.75 110 ALA A N 1
ATOM 859 C CA . ALA A 1 110 ? -7.564 -1.396 13.894 1.00 95.75 110 ALA A CA 1
ATOM 860 C C . ALA A 1 110 ? -8.155 -2.726 13.413 1.00 95.75 110 ALA A C 1
ATOM 862 O O . ALA A 1 110 ? -7.466 -3.744 13.346 1.00 95.75 110 ALA A O 1
ATOM 863 N N . GLY A 1 111 ? -9.426 -2.702 13.005 1.00 93.62 111 GLY A N 1
ATOM 864 C CA . GLY A 1 111 ? -10.051 -3.835 12.319 1.00 93.62 111 GLY A CA 1
ATOM 865 C C . GLY A 1 111 ? -9.357 -4.161 10.993 1.00 93.62 111 GLY A C 1
ATOM 866 O O . GLY A 1 111 ? -9.162 -5.332 10.665 1.00 93.62 111 GLY A O 1
ATOM 867 N N . PHE A 1 112 ? -8.931 -3.127 10.267 1.00 96.44 112 PHE A N 1
ATOM 868 C CA . PHE A 1 112 ? -8.239 -3.230 8.988 1.00 96.44 112 PHE A CA 1
ATOM 869 C C . PHE A 1 112 ? -7.172 -2.141 8.833 1.00 96.44 112 PHE A C 1
ATOM 871 O O . PHE A 1 112 ? -7.311 -1.039 9.367 1.00 96.44 112 PHE A O 1
ATOM 878 N N . VAL A 1 113 ? -6.104 -2.425 8.088 1.00 96.81 113 VAL A N 1
ATOM 879 C CA . VAL A 1 113 ? -5.054 -1.442 7.792 1.00 96.81 113 VAL A CA 1
ATOM 880 C C . VAL A 1 113 ? -4.796 -1.377 6.296 1.00 96.81 113 VAL A C 1
ATOM 882 O O . VAL A 1 113 ? -4.390 -2.367 5.699 1.00 96.81 113 VAL A O 1
ATOM 885 N N . THR A 1 114 ? -4.929 -0.196 5.705 1.00 96.19 114 THR A N 1
ATOM 886 C CA . THR A 1 114 ? -4.598 0.045 4.297 1.00 96.19 114 THR A CA 1
ATOM 887 C C . THR A 1 114 ? -3.280 0.800 4.197 1.00 96.19 114 THR A C 1
ATOM 889 O O . THR A 1 114 ? -3.100 1.859 4.793 1.00 96.19 114 THR A O 1
ATOM 892 N N . VAL A 1 115 ? -2.343 0.283 3.413 1.00 96.12 115 VAL A N 1
ATOM 893 C CA . VAL A 1 115 ? -1.008 0.848 3.218 1.00 96.12 115 VAL A CA 1
ATOM 894 C C . VAL A 1 115 ? -0.842 1.313 1.779 1.00 96.12 115 VAL A C 1
ATOM 896 O O . VAL A 1 115 ? -0.891 0.503 0.861 1.00 96.12 115 VAL A O 1
ATOM 899 N N . PHE A 1 116 ? -0.554 2.596 1.574 1.00 93.25 116 PHE A N 1
ATOM 900 C CA . PHE A 1 116 ? -0.181 3.127 0.261 1.00 93.25 116 PHE A CA 1
ATOM 901 C C . PHE A 1 116 ? 1.339 3.208 0.117 1.00 93.25 116 PHE A C 1
ATOM 903 O O . PHE A 1 116 ? 2.007 3.900 0.886 1.00 93.25 116 PHE A O 1
ATOM 910 N N . THR A 1 117 ? 1.884 2.529 -0.894 1.00 93.12 117 THR A N 1
ATOM 911 C CA . THR A 1 117 ? 3.326 2.494 -1.184 1.00 93.12 117 THR A CA 1
ATOM 912 C C . THR A 1 117 ? 3.580 2.389 -2.686 1.00 93.12 117 THR A C 1
ATOM 914 O O . THR A 1 117 ? 2.797 1.796 -3.420 1.00 93.12 117 THR A O 1
ATOM 917 N N . ASN A 1 118 ? 4.698 2.934 -3.163 1.00 90.44 118 ASN A N 1
ATOM 918 C CA . ASN A 1 118 ? 5.208 2.701 -4.515 1.00 90.44 118 ASN A CA 1
ATOM 919 C C . ASN A 1 118 ? 5.946 1.349 -4.662 1.00 90.44 118 ASN A C 1
ATOM 921 O O . ASN A 1 118 ? 6.388 1.013 -5.761 1.00 90.44 118 ASN A O 1
ATOM 925 N N . GLY A 1 119 ? 6.113 0.600 -3.563 1.00 89.75 119 GLY A N 1
ATOM 926 C CA . GLY A 1 119 ? 6.701 -0.741 -3.497 1.00 89.75 119 GLY A CA 1
ATOM 927 C C . GLY A 1 119 ? 8.232 -0.804 -3.565 1.00 89.75 119 GLY A C 1
ATOM 928 O O . GLY A 1 119 ? 8.822 -1.868 -3.394 1.00 89.75 119 GLY A O 1
ATOM 929 N N . THR A 1 120 ? 8.921 0.317 -3.776 1.00 88.12 120 THR A N 1
ATOM 930 C CA . THR A 1 120 ? 10.377 0.309 -4.005 1.00 88.12 120 THR A CA 1
ATOM 931 C C . THR A 1 120 ? 11.207 -0.017 -2.774 1.00 88.12 120 THR A C 1
ATOM 933 O O . THR A 1 120 ? 12.344 -0.461 -2.918 1.00 88.12 120 THR A O 1
ATOM 936 N N . GLY A 1 121 ? 10.682 0.192 -1.565 1.00 88.19 121 GLY A N 1
ATOM 937 C CA . GLY A 1 121 ? 11.386 -0.198 -0.350 1.00 88.19 121 GLY A CA 1
ATOM 938 C C . GLY A 1 121 ? 11.373 -1.703 -0.118 1.00 88.19 121 GLY A C 1
ATOM 939 O O . GLY A 1 121 ? 12.063 -2.151 0.791 1.00 88.19 121 GLY A O 1
ATOM 940 N N . PHE A 1 122 ? 10.654 -2.501 -0.916 1.00 87.12 122 PHE A N 1
ATOM 941 C CA . PHE A 1 122 ? 10.675 -3.958 -0.784 1.00 87.12 122 PHE A CA 1
ATOM 942 C C . PHE A 1 122 ? 11.899 -4.634 -1.399 1.00 87.12 122 PHE A C 1
ATOM 944 O O . PHE A 1 122 ? 12.168 -5.783 -1.076 1.00 87.12 122 PHE A O 1
ATOM 951 N N . VAL A 1 123 ? 12.676 -3.933 -2.225 1.00 83.75 123 VAL A N 1
ATOM 952 C CA . VAL A 1 123 ? 13.855 -4.498 -2.888 1.00 83.75 123 VAL A CA 1
ATOM 953 C C . VAL A 1 123 ? 15.130 -3.782 -2.457 1.00 83.75 123 VAL A C 1
ATOM 955 O O . VAL A 1 123 ? 15.157 -2.559 -2.292 1.00 83.75 123 VAL A O 1
ATOM 958 N N . ASP A 1 124 ? 16.216 -4.537 -2.299 1.00 81.00 124 ASP A N 1
ATOM 959 C CA . ASP A 1 124 ? 17.531 -3.937 -2.116 1.00 81.00 124 ASP A CA 1
ATOM 960 C C . ASP A 1 124 ? 17.990 -3.275 -3.426 1.00 81.00 124 ASP A C 1
ATOM 962 O O . ASP A 1 124 ? 18.118 -3.901 -4.481 1.00 81.00 124 ASP A O 1
ATOM 966 N N . ARG A 1 125 ? 18.285 -1.975 -3.353 1.00 75.38 125 ARG A N 1
ATOM 967 C CA . ARG A 1 125 ? 18.815 -1.202 -4.483 1.00 75.38 125 ARG A CA 1
ATOM 968 C C . ARG A 1 125 ? 20.153 -1.733 -4.986 1.00 75.38 125 ARG A C 1
ATOM 970 O O . ARG A 1 125 ? 20.495 -1.467 -6.137 1.00 75.38 125 ARG A O 1
ATOM 977 N N . SER A 1 126 ? 20.923 -2.428 -4.151 1.00 78.94 126 SER A N 1
ATOM 978 C CA . SER A 1 126 ? 22.165 -3.075 -4.571 1.00 78.94 126 SER A CA 1
ATOM 979 C C . SER A 1 126 ? 21.893 -4.153 -5.628 1.00 78.94 126 SER A C 1
ATOM 981 O O . SER A 1 126 ? 22.598 -4.206 -6.634 1.00 78.94 126 SER A O 1
ATOM 983 N N . VAL A 1 127 ? 20.804 -4.912 -5.464 1.00 73.38 127 VAL A N 1
ATOM 984 C CA . VAL A 1 127 ? 20.374 -5.965 -6.390 1.00 73.38 127 VAL A CA 1
ATOM 985 C C . VAL A 1 127 ? 19.874 -5.364 -7.699 1.00 73.38 127 VAL A C 1
ATOM 987 O O . VAL A 1 127 ? 20.228 -5.847 -8.775 1.00 73.38 127 VAL A O 1
ATOM 990 N N . LEU A 1 128 ? 19.149 -4.244 -7.623 1.00 70.62 128 LEU A N 1
ATOM 991 C CA . LEU A 1 128 ? 18.702 -3.506 -8.808 1.00 70.62 128 LEU A CA 1
ATOM 992 C C . LEU A 1 128 ? 19.878 -3.047 -9.690 1.00 70.62 128 LEU A C 1
ATOM 994 O O . LEU A 1 128 ? 19.806 -3.138 -10.909 1.00 70.62 128 LEU A O 1
ATOM 998 N N . ARG A 1 129 ? 20.989 -2.609 -9.083 1.00 72.44 129 ARG A N 1
ATOM 999 C CA . ARG A 1 129 ? 22.191 -2.154 -9.812 1.00 72.44 129 ARG A CA 1
ATOM 1000 C C . ARG A 1 129 ? 22.988 -3.281 -10.471 1.00 72.44 129 ARG A C 1
ATOM 1002 O O . ARG A 1 129 ? 23.750 -3.017 -11.391 1.00 72.44 129 ARG A O 1
ATOM 1009 N N . GLN A 1 130 ? 22.876 -4.513 -9.982 1.00 71.12 130 GLN A N 1
ATOM 1010 C CA . GLN A 1 130 ? 23.624 -5.658 -10.522 1.00 71.12 130 GLN A CA 1
ATOM 1011 C C . GLN A 1 130 ? 22.889 -6.348 -11.673 1.00 71.12 130 GLN A C 1
ATOM 1013 O O . GLN A 1 130 ? 23.497 -7.056 -12.469 1.00 71.12 130 GLN A O 1
ATOM 1018 N N . THR A 1 131 ? 21.578 -6.136 -11.764 1.00 69.44 131 THR A N 1
ATOM 1019 C CA . THR A 1 131 ? 20.677 -6.849 -12.673 1.00 69.44 131 THR A CA 1
ATOM 1020 C C . THR A 1 131 ? 20.143 -5.950 -13.788 1.00 69.44 131 THR A C 1
ATOM 1022 O O . THR A 1 131 ? 19.179 -6.334 -14.445 1.00 69.44 131 THR A O 1
ATOM 1025 N N . GLU A 1 132 ? 20.764 -4.779 -14.030 1.00 67.00 132 GLU A N 1
ATOM 1026 C CA . GLU A 1 132 ? 20.196 -3.672 -14.830 1.00 67.00 132 GLU A CA 1
ATOM 1027 C C . GLU A 1 132 ? 19.612 -4.111 -16.189 1.00 67.00 132 GLU A C 1
ATOM 1029 O O . GLU A 1 132 ? 18.586 -3.572 -16.620 1.00 67.00 132 GLU A O 1
ATOM 1034 N N . ASP A 1 133 ? 20.153 -5.161 -16.812 1.00 74.69 133 ASP A N 1
ATOM 1035 C CA . ASP A 1 133 ? 19.700 -5.652 -18.116 1.00 74.69 133 ASP A CA 1
ATOM 1036 C C . ASP A 1 133 ? 18.741 -6.856 -18.063 1.00 74.69 133 ASP A C 1
ATOM 1038 O O . ASP A 1 133 ? 17.953 -7.034 -18.992 1.00 74.69 133 ASP A O 1
ATOM 1042 N N . ASN A 1 134 ? 18.648 -7.596 -16.955 1.00 87.25 134 ASN A N 1
ATOM 1043 C CA . ASN A 1 134 ? 17.793 -8.784 -16.847 1.00 87.25 134 ASN A CA 1
ATOM 1044 C C . ASN A 1 134 ? 16.504 -8.503 -16.051 1.00 87.25 134 ASN A C 1
ATOM 1046 O O . ASN A 1 134 ? 16.500 -8.507 -14.823 1.00 87.25 134 ASN A O 1
ATOM 1050 N N . PHE A 1 135 ? 15.393 -8.279 -16.764 1.00 85.25 135 PHE A N 1
ATOM 1051 C CA . PHE A 1 135 ? 14.083 -8.015 -16.153 1.00 85.25 135 PHE A CA 1
ATOM 1052 C C . PHE A 1 135 ? 13.602 -9.150 -15.239 1.00 85.25 135 PHE A C 1
ATOM 1054 O O . PHE A 1 135 ? 13.099 -8.872 -14.155 1.00 85.25 135 PHE A O 1
ATOM 1061 N N . GLU A 1 136 ? 13.803 -10.407 -15.638 1.00 89.56 136 GLU A N 1
ATOM 1062 C CA . GLU A 1 136 ? 13.389 -11.578 -14.856 1.00 89.56 136 GLU A CA 1
ATOM 1063 C C . GLU A 1 136 ? 14.133 -11.628 -13.518 1.00 89.56 136 GLU A C 1
ATOM 1065 O O . GLU A 1 136 ? 13.512 -11.763 -12.469 1.00 89.56 136 GLU A O 1
ATOM 1070 N N . ALA A 1 137 ? 15.449 -11.392 -13.535 1.00 88.31 137 ALA A N 1
ATOM 1071 C CA . ALA A 1 137 ? 16.250 -11.335 -12.312 1.00 88.31 137 ALA A CA 1
ATOM 1072 C C . ALA A 1 137 ? 15.830 -10.177 -11.388 1.00 88.31 137 ALA A C 1
ATOM 1074 O O . ALA A 1 137 ? 15.782 -10.352 -10.171 1.00 88.31 137 ALA A O 1
ATOM 1075 N N . ILE A 1 138 ? 15.493 -9.007 -11.951 1.00 86.50 138 ILE A N 1
ATOM 1076 C CA . ILE A 1 138 ? 14.947 -7.883 -11.174 1.00 86.50 138 ILE A CA 1
ATOM 1077 C C . ILE A 1 138 ? 13.610 -8.288 -10.544 1.00 86.50 138 ILE A C 1
ATOM 1079 O O . ILE A 1 138 ? 13.418 -8.083 -9.348 1.00 86.50 138 ILE A O 1
ATOM 1083 N N . ARG A 1 139 ? 12.686 -8.857 -11.327 1.00 90.06 139 ARG A N 1
ATOM 1084 C CA . ARG A 1 139 ? 11.366 -9.286 -10.847 1.00 90.06 139 ARG A CA 1
ATOM 1085 C C . ARG A 1 139 ? 11.497 -10.290 -9.706 1.00 90.06 139 ARG A C 1
ATOM 1087 O O . ARG A 1 139 ? 10.849 -10.108 -8.679 1.00 90.06 139 ARG A O 1
ATOM 1094 N N . ASP A 1 140 ? 12.334 -11.309 -9.862 1.00 90.88 140 ASP A N 1
ATOM 1095 C CA . ASP A 1 140 ? 12.500 -12.364 -8.860 1.00 90.88 140 ASP A CA 1
ATOM 1096 C C . ASP A 1 140 ? 13.125 -11.816 -7.570 1.00 90.88 140 ASP A C 1
ATOM 1098 O O . ASP A 1 140 ? 12.669 -12.139 -6.472 1.00 90.88 140 ASP A O 1
ATOM 1102 N N . ALA A 1 141 ? 14.095 -10.903 -7.686 1.00 90.06 141 ALA A N 1
ATOM 1103 C CA . ALA A 1 141 ? 14.661 -10.201 -6.538 1.00 90.06 141 ALA A CA 1
ATOM 1104 C C . ALA A 1 141 ? 13.632 -9.327 -5.807 1.00 90.06 141 ALA A C 1
ATOM 1106 O O . ALA A 1 141 ? 13.598 -9.308 -4.575 1.00 90.06 141 ALA A O 1
ATOM 1107 N N . VAL A 1 142 ? 12.786 -8.606 -6.550 1.00 90.69 142 VAL A N 1
ATOM 1108 C CA . VAL A 1 142 ? 11.705 -7.813 -5.955 1.00 90.69 142 VAL A CA 1
ATOM 1109 C C . VAL A 1 142 ? 10.696 -8.724 -5.260 1.00 90.69 142 VAL A C 1
ATOM 1111 O O . VAL A 1 142 ? 10.326 -8.440 -4.124 1.00 90.69 142 VAL A O 1
ATOM 1114 N N . LYS A 1 143 ? 10.288 -9.829 -5.897 1.00 93.81 143 LYS A N 1
ATOM 1115 C CA . LYS A 1 143 ? 9.360 -10.805 -5.312 1.00 93.81 143 LYS A CA 1
ATOM 1116 C C . LYS A 1 143 ? 9.900 -11.348 -3.992 1.00 93.81 143 LYS A C 1
ATOM 1118 O O . LYS A 1 143 ? 9.196 -11.292 -2.992 1.00 93.81 143 LYS A O 1
ATOM 1123 N N . LEU A 1 144 ? 11.159 -11.789 -3.972 1.00 93.12 144 LEU A N 1
ATOM 1124 C CA . LEU A 1 144 ? 11.801 -12.323 -2.771 1.00 93.12 144 LEU A CA 1
ATOM 1125 C C . LEU A 1 144 ? 11.851 -11.288 -1.636 1.00 93.12 144 LEU A C 1
ATOM 1127 O O . LEU A 1 144 ? 11.476 -11.594 -0.507 1.00 93.12 144 LEU A O 1
ATOM 1131 N N . GLY A 1 145 ? 12.260 -10.051 -1.934 1.00 91.81 145 GLY A N 1
ATOM 1132 C CA . GLY A 1 145 ? 12.312 -8.985 -0.929 1.00 91.81 145 GLY A CA 1
ATOM 1133 C C . GLY A 1 145 ? 10.928 -8.569 -0.413 1.00 91.81 145 GLY A C 1
ATOM 1134 O O . GLY A 1 145 ? 10.765 -8.257 0.770 1.00 91.81 145 GLY A O 1
ATOM 1135 N N . MET A 1 146 ? 9.906 -8.618 -1.274 1.00 92.94 146 MET A N 1
ATOM 1136 C CA . MET A 1 146 ? 8.511 -8.455 -0.866 1.00 92.94 146 MET A CA 1
ATOM 1137 C C . MET A 1 146 ? 8.063 -9.590 0.055 1.00 92.94 146 MET A C 1
ATOM 1139 O O . MET A 1 146 ? 7.550 -9.299 1.131 1.00 92.94 146 MET A O 1
ATOM 1143 N N . GLU A 1 147 ? 8.280 -10.857 -0.308 1.00 94.25 147 GLU A N 1
ATOM 1144 C CA . GLU A 1 147 ? 7.937 -12.006 0.544 1.00 94.25 147 GLU A CA 1
ATOM 1145 C C . GLU A 1 147 ? 8.579 -11.891 1.929 1.00 94.25 147 GLU A C 1
ATOM 1147 O O . GLU A 1 147 ? 7.882 -11.991 2.939 1.00 94.25 147 GLU A O 1
ATOM 1152 N N . GLU A 1 148 ? 9.883 -11.608 1.985 1.00 93.12 148 GLU A N 1
ATOM 1153 C CA . GLU A 1 148 ? 10.638 -11.514 3.237 1.00 93.12 148 GLU A CA 1
ATOM 1154 C C . GLU A 1 148 ? 10.095 -10.422 4.171 1.00 93.12 148 GLU A C 1
ATOM 1156 O O . GLU A 1 148 ? 10.044 -10.603 5.391 1.00 93.12 148 GLU A O 1
ATOM 1161 N N . LYS A 1 149 ? 9.676 -9.281 3.617 1.00 91.69 149 LYS A N 1
ATOM 1162 C CA . LYS A 1 149 ? 9.144 -8.167 4.412 1.00 91.69 149 LYS A CA 1
ATOM 1163 C C . LYS A 1 149 ? 7.685 -8.364 4.789 1.00 91.69 149 LYS A C 1
ATOM 1165 O O . LYS A 1 149 ? 7.303 -8.069 5.920 1.00 91.69 149 LYS A O 1
ATOM 1170 N N . LEU A 1 150 ? 6.875 -8.850 3.856 1.00 93.50 150 LEU A N 1
ATOM 1171 C CA . LEU A 1 150 ? 5.434 -8.990 4.031 1.00 93.50 150 LEU A CA 1
ATOM 1172 C C . LEU A 1 150 ? 5.054 -10.230 4.854 1.00 93.50 150 LEU A C 1
ATOM 1174 O O . LEU A 1 150 ? 3.984 -10.232 5.451 1.00 93.50 150 LEU A O 1
ATOM 1178 N N . GLN A 1 151 ? 5.916 -11.249 4.971 1.00 92.62 151 GLN A N 1
ATOM 1179 C CA . GLN A 1 151 ? 5.631 -12.436 5.798 1.00 92.62 151 GLN A CA 1
ATOM 1180 C C . GLN A 1 151 ? 5.379 -12.116 7.282 1.00 92.62 151 GLN A C 1
ATOM 1182 O O . GLN A 1 151 ? 4.736 -12.906 7.967 1.00 92.62 151 GLN A O 1
ATOM 1187 N N . ASN A 1 152 ? 5.894 -10.980 7.768 1.00 91.81 152 ASN A N 1
ATOM 1188 C CA . ASN A 1 152 ? 5.749 -10.516 9.151 1.00 91.81 152 ASN A CA 1
ATOM 1189 C C . ASN A 1 152 ? 4.621 -9.485 9.320 1.00 91.81 152 ASN A C 1
ATOM 1191 O O . ASN A 1 152 ? 4.446 -8.932 10.410 1.00 91.81 152 ASN A O 1
ATOM 1195 N N . ILE A 1 153 ? 3.895 -9.184 8.241 1.00 95.44 153 ILE A N 1
ATOM 1196 C CA . ILE A 1 153 ? 2.768 -8.260 8.258 1.00 95.44 153 ILE A CA 1
ATOM 1197 C C . ILE A 1 153 ? 1.478 -9.052 8.539 1.00 95.44 153 ILE A C 1
ATOM 1199 O O . ILE A 1 153 ? 1.251 -10.076 7.893 1.00 95.44 153 ILE A O 1
ATOM 1203 N N . PRO A 1 154 ? 0.631 -8.600 9.485 1.00 96.94 154 PRO A N 1
ATOM 1204 C CA . PRO A 1 154 ? -0.642 -9.252 9.794 1.00 96.94 154 PRO A CA 1
ATOM 1205 C C . PRO A 1 154 ? -1.605 -9.341 8.599 1.00 96.94 154 PRO A C 1
ATOM 1207 O O . PRO A 1 154 ? -1.567 -8.519 7.685 1.00 96.94 154 PRO A O 1
ATOM 1210 N N . SER A 1 155 ? -2.515 -10.318 8.616 1.00 96.81 155 SER A N 1
ATOM 1211 C CA . SER A 1 155 ? -3.447 -10.562 7.505 1.00 96.81 155 SER A CA 1
ATOM 1212 C C . SER A 1 155 ? -4.606 -9.568 7.399 1.00 96.81 155 SER A C 1
ATOM 1214 O O . SER A 1 155 ? -5.241 -9.478 6.350 1.00 96.81 155 SER A O 1
ATOM 1216 N N . ASN A 1 156 ? -4.858 -8.763 8.437 1.00 97.38 156 ASN A N 1
ATOM 1217 C CA . ASN A 1 156 ? -5.785 -7.626 8.373 1.00 97.38 156 ASN A CA 1
ATOM 1218 C C . ASN A 1 156 ? -5.163 -6.374 7.727 1.00 97.38 156 ASN A C 1
ATOM 1220 O O . ASN A 1 156 ? -5.731 -5.287 7.827 1.00 97.38 156 ASN A O 1
ATOM 1224 N N . VAL A 1 157 ? -4.007 -6.514 7.074 1.00 97.50 157 VAL A N 1
ATOM 1225 C CA . VAL A 1 157 ? -3.333 -5.441 6.342 1.00 97.50 157 VAL A CA 1
ATOM 1226 C C . VAL A 1 157 ? -3.499 -5.637 4.836 1.00 97.50 157 VAL A C 1
ATOM 1228 O O . VAL A 1 157 ? -3.352 -6.741 4.313 1.00 97.50 157 VAL A O 1
ATOM 1231 N N . GLU A 1 158 ? -3.736 -4.542 4.125 1.00 96.50 158 GLU A N 1
ATOM 1232 C CA . GLU A 1 158 ? -3.759 -4.446 2.671 1.00 96.50 158 GLU A CA 1
ATOM 1233 C C . GLU A 1 158 ? -2.658 -3.510 2.172 1.00 96.50 158 GLU A C 1
ATOM 1235 O O . GLU A 1 158 ? -2.609 -2.331 2.518 1.00 96.50 158 GLU A O 1
ATOM 1240 N N . ILE A 1 159 ? -1.774 -4.027 1.323 1.00 95.94 159 ILE A N 1
ATOM 1241 C CA . ILE A 1 159 ? -0.731 -3.264 0.642 1.00 95.94 159 ILE A CA 1
ATOM 1242 C C . ILE A 1 159 ? -1.262 -2.823 -0.718 1.00 95.94 159 ILE A C 1
ATOM 1244 O O . ILE A 1 159 ? -1.444 -3.642 -1.614 1.00 95.94 159 ILE A O 1
ATOM 1248 N N . THR A 1 160 ? -1.481 -1.525 -0.890 1.00 93.38 160 THR A N 1
ATOM 1249 C CA . THR A 1 160 ? -1.949 -0.925 -2.139 1.00 93.38 160 THR A CA 1
ATOM 1250 C C . THR A 1 160 ? -0.798 -0.285 -2.906 1.00 93.38 160 THR A C 1
ATOM 1252 O O . THR A 1 160 ? -0.149 0.651 -2.428 1.00 93.38 160 THR A O 1
ATOM 1255 N N . ILE A 1 161 ? -0.581 -0.770 -4.129 1.00 91.00 161 ILE A N 1
ATOM 1256 C CA . ILE A 1 161 ? 0.511 -0.365 -5.018 1.00 91.00 161 ILE A CA 1
ATOM 1257 C C . ILE A 1 161 ? -0.070 0.292 -6.277 1.00 91.00 161 ILE A C 1
ATOM 1259 O O . ILE A 1 161 ? -0.990 -0.251 -6.892 1.00 91.00 161 ILE A O 1
ATOM 1263 N N . PRO A 1 162 ? 0.427 1.458 -6.718 1.00 86.44 162 PRO A N 1
ATOM 1264 C CA . PRO A 1 162 ? 0.010 2.025 -7.989 1.00 86.44 162 PRO A CA 1
ATOM 1265 C C . PRO A 1 162 ? 0.456 1.116 -9.140 1.00 86.44 162 PRO A C 1
ATOM 1267 O O . PRO A 1 162 ? 1.636 0.811 -9.261 1.00 86.44 162 PRO A O 1
ATOM 1270 N N . ALA A 1 163 ? -0.480 0.687 -9.985 1.00 81.38 163 ALA A N 1
ATOM 1271 C CA . ALA A 1 163 ? -0.191 -0.166 -11.142 1.00 81.38 163 ALA A CA 1
ATOM 1272 C C . ALA A 1 163 ? 0.225 0.635 -12.381 1.00 81.38 163 ALA A C 1
ATOM 1274 O O . ALA A 1 163 ? 0.897 0.132 -13.278 1.00 81.38 163 ALA A O 1
ATOM 1275 N N . THR A 1 164 ? -0.187 1.897 -12.449 1.00 73.81 164 THR A N 1
ATOM 1276 C CA . THR A 1 164 ? 0.333 2.849 -13.430 1.00 73.81 164 THR A CA 1
ATOM 1277 C C . THR A 1 164 ? 1.601 3.492 -12.898 1.00 73.81 164 THR A C 1
ATOM 1279 O O . THR A 1 164 ? 1.614 4.018 -11.783 1.00 73.81 164 THR A O 1
ATOM 1282 N N . ALA A 1 165 ? 2.606 3.588 -13.766 1.00 61.19 165 ALA A N 1
ATOM 1283 C CA . ALA A 1 165 ? 3.854 4.304 -13.536 1.00 61.19 165 ALA A CA 1
ATOM 1284 C C . ALA A 1 165 ? 3.662 5.836 -13.502 1.00 61.19 165 ALA A C 1
ATOM 1286 O O . ALA A 1 165 ? 4.316 6.572 -14.239 1.00 61.19 165 ALA A O 1
ATOM 1287 N N . TYR A 1 166 ? 2.789 6.352 -12.627 1.00 53.47 166 TYR A N 1
ATOM 1288 C CA . TYR A 1 166 ? 2.516 7.788 -12.436 1.00 53.47 166 TYR A CA 1
ATOM 1289 C C . TYR A 1 166 ? 3.755 8.644 -12.151 1.00 53.47 166 TYR A C 1
ATOM 1291 O O . TYR A 1 166 ? 3.664 9.867 -12.058 1.00 53.47 166 TYR A O 1
ATOM 1299 N N . HIS A 1 167 ? 4.881 7.995 -11.895 1.00 52.53 167 HIS A N 1
ATOM 1300 C CA . HIS A 1 167 ? 6.058 8.560 -11.271 1.00 52.53 167 HIS A CA 1
ATOM 1301 C C . HIS A 1 167 ? 7.140 8.950 -12.283 1.00 52.53 167 HIS A C 1
ATOM 1303 O O . HIS A 1 167 ? 8.160 9.498 -11.879 1.00 52.53 167 HIS A O 1
ATOM 1309 N N . LEU A 1 168 ? 6.955 8.654 -13.576 1.00 49.88 168 LEU A N 1
ATOM 1310 C CA . LEU A 1 168 ? 8.054 8.606 -14.541 1.00 49.88 168 LEU A CA 1
ATOM 1311 C C . LEU A 1 168 ? 7.825 9.533 -15.732 1.00 49.88 168 LEU A C 1
ATOM 1313 O O . LEU A 1 168 ? 7.522 9.094 -16.837 1.00 49.88 168 LEU A O 1
ATOM 1317 N N . VAL A 1 169 ? 7.979 10.833 -15.495 1.00 43.81 169 VAL A N 1
ATOM 1318 C CA . VAL A 1 169 ? 7.876 11.869 -16.530 1.00 43.81 169 VAL A CA 1
ATOM 1319 C C . VAL A 1 169 ? 9.233 12.568 -16.669 1.00 43.81 169 VAL A C 1
ATOM 1321 O O . VAL A 1 169 ? 9.435 13.676 -16.196 1.00 43.81 169 VAL A O 1
ATOM 1324 N N . SER A 1 170 ? 10.231 11.887 -17.232 1.00 47.47 170 SER A N 1
ATOM 1325 C CA . SER A 1 170 ? 11.444 12.514 -17.807 1.00 47.47 170 SER A CA 1
ATOM 1326 C C . SER A 1 170 ? 12.237 11.482 -18.614 1.00 47.47 170 SER A C 1
ATOM 1328 O O . SER A 1 170 ? 11.998 10.297 -18.461 1.00 47.47 170 SER A O 1
ATOM 1330 N N . ASP A 1 171 ? 13.193 11.863 -19.462 1.00 42.44 171 ASP A N 1
ATOM 1331 C CA . ASP A 1 171 ? 13.961 10.908 -20.294 1.00 42.44 171 ASP A CA 1
ATOM 1332 C C . ASP A 1 171 ? 14.803 9.885 -19.493 1.00 42.44 171 ASP A C 1
ATOM 1334 O O . ASP A 1 171 ? 15.183 8.834 -20.010 1.00 42.44 171 ASP A O 1
ATOM 1338 N N . SER A 1 172 ? 15.027 10.106 -18.192 1.00 48.78 172 SER A N 1
ATOM 1339 C CA . SER A 1 172 ? 15.558 9.096 -17.258 1.00 48.78 172 SER A CA 1
ATOM 1340 C C . SER A 1 172 ? 14.509 8.052 -16.813 1.00 48.78 172 SER A C 1
ATOM 1342 O O . SER A 1 172 ? 14.830 7.118 -16.070 1.00 48.78 172 SER A O 1
ATOM 1344 N N . ALA A 1 173 ? 13.270 8.157 -17.311 1.00 54.59 173 ALA A N 1
ATOM 1345 C CA . ALA A 1 173 ? 12.119 7.305 -17.009 1.00 54.59 173 ALA A CA 1
ATOM 1346 C C . ALA A 1 173 ? 12.286 5.859 -17.457 1.00 54.59 173 ALA A C 1
ATOM 1348 O O . ALA A 1 173 ? 11.692 4.993 -16.830 1.00 54.59 173 ALA A O 1
ATOM 1349 N N . HIS A 1 174 ? 13.080 5.557 -18.488 1.00 59.25 174 HIS A N 1
ATOM 1350 C CA . HIS A 1 174 ? 13.166 4.183 -19.001 1.00 59.25 174 HIS A CA 1
ATOM 1351 C C . HIS A 1 174 ? 13.639 3.184 -17.934 1.00 59.25 174 HIS A C 1
ATOM 1353 O O . HIS A 1 174 ? 13.006 2.148 -17.725 1.00 59.25 174 HIS A O 1
ATOM 1359 N N . LYS A 1 175 ? 14.708 3.512 -17.192 1.00 62.38 175 LYS A N 1
ATOM 1360 C CA . LYS A 1 175 ? 15.206 2.638 -16.115 1.00 62.38 175 LYS A CA 1
ATOM 1361 C C . LYS A 1 175 ? 14.204 2.537 -14.972 1.00 62.38 175 LYS A C 1
ATOM 1363 O O . LYS A 1 175 ? 13.907 1.451 -14.487 1.00 62.38 175 LYS A O 1
ATOM 1368 N N . ALA A 1 176 ? 13.654 3.671 -14.560 1.00 67.56 176 ALA A N 1
ATOM 1369 C CA . ALA A 1 176 ? 12.681 3.713 -13.484 1.00 67.56 176 ALA A CA 1
ATOM 1370 C C . ALA A 1 176 ? 11.371 2.978 -13.854 1.00 67.56 176 ALA A C 1
ATOM 1372 O O . ALA A 1 176 ? 10.721 2.421 -12.971 1.00 67.56 176 ALA A O 1
ATOM 1373 N N . HIS A 1 177 ? 11.045 2.884 -15.150 1.00 73.50 177 HIS A N 1
ATOM 1374 C CA . HIS A 1 177 ? 9.879 2.169 -15.672 1.00 73.50 177 HIS A CA 1
ATOM 1375 C C . HIS A 1 177 ? 10.073 0.671 -15.553 1.00 73.50 177 HIS A C 1
ATOM 1377 O O . HIS A 1 177 ? 9.200 -0.004 -15.023 1.00 73.50 177 HIS A O 1
ATOM 1383 N N . LYS A 1 178 ? 11.249 0.169 -15.941 1.00 78.88 178 LYS A N 1
ATOM 1384 C CA . LYS A 1 178 ? 11.598 -1.247 -15.797 1.00 78.88 178 LYS A CA 1
ATOM 1385 C C . LYS A 1 178 ? 11.504 -1.714 -14.340 1.00 78.88 178 LYS A C 1
ATOM 1387 O O . LYS A 1 178 ? 10.971 -2.785 -14.072 1.00 78.88 178 LYS A O 1
ATOM 1392 N N . TYR A 1 179 ? 11.973 -0.900 -13.392 1.00 82.00 179 TYR A N 1
ATOM 1393 C CA . TYR A 1 179 ? 11.885 -1.237 -11.967 1.00 82.00 179 TYR A CA 1
ATOM 1394 C C . TYR A 1 179 ? 10.456 -1.220 -11.442 1.00 82.00 179 TYR A C 1
ATOM 1396 O O . TYR A 1 179 ? 10.055 -2.139 -10.735 1.00 82.00 179 TYR A O 1
ATOM 1404 N N . HIS A 1 180 ? 9.683 -0.192 -11.786 1.00 83.81 180 HIS A N 1
ATOM 1405 C CA . HIS A 1 180 ? 8.286 -0.130 -11.378 1.00 83.81 180 HIS A CA 1
ATOM 1406 C C . HIS A 1 180 ? 7.478 -1.284 -11.982 1.00 83.81 180 HIS A C 1
ATOM 1408 O O . HIS A 1 180 ? 6.708 -1.930 -11.282 1.00 83.81 180 HIS A O 1
ATOM 1414 N N . GLU A 1 181 ? 7.718 -1.610 -13.248 1.00 86.06 181 GLU A N 1
ATOM 1415 C CA . GLU A 1 181 ? 7.117 -2.758 -13.917 1.00 86.06 181 GLU A CA 1
ATOM 1416 C C . GLU A 1 181 ? 7.466 -4.077 -13.217 1.00 86.06 181 GLU A C 1
ATOM 1418 O O . GLU A 1 181 ? 6.581 -4.902 -12.989 1.00 86.06 181 GLU A O 1
ATOM 1423 N N . ALA A 1 182 ? 8.724 -4.263 -12.808 1.00 88.62 182 ALA A N 1
ATOM 1424 C CA . ALA A 1 182 ? 9.131 -5.430 -12.035 1.00 88.62 182 ALA A CA 1
ATOM 1425 C C . ALA A 1 182 ? 8.434 -5.483 -10.666 1.00 88.62 182 ALA A C 1
ATOM 1427 O O . ALA A 1 182 ? 7.984 -6.553 -10.263 1.00 88.62 182 ALA A O 1
ATOM 1428 N N . ILE A 1 183 ? 8.275 -4.338 -9.988 1.00 89.94 183 ILE A N 1
ATOM 1429 C CA . ILE A 1 183 ? 7.518 -4.229 -8.732 1.00 89.94 183 ILE A CA 1
ATOM 1430 C C . ILE A 1 183 ? 6.068 -4.643 -8.934 1.00 89.94 183 ILE A C 1
ATOM 1432 O O . ILE A 1 183 ? 5.597 -5.525 -8.220 1.00 89.94 183 ILE A O 1
ATOM 1436 N N . VAL A 1 184 ? 5.364 -4.068 -9.910 1.00 89.50 184 VAL A N 1
ATOM 1437 C CA . VAL A 1 184 ? 3.954 -4.394 -10.163 1.00 89.50 184 VAL A CA 1
ATOM 1438 C C . VAL A 1 184 ? 3.803 -5.868 -10.553 1.00 89.50 184 VAL A C 1
ATOM 1440 O O . VAL A 1 184 ? 2.926 -6.549 -10.028 1.00 89.50 184 VAL A O 1
ATOM 1443 N N . THR A 1 185 ? 4.698 -6.401 -11.388 1.00 90.56 185 THR A N 1
ATOM 1444 C CA . THR A 1 185 ? 4.674 -7.812 -11.814 1.00 90.56 185 THR A CA 1
ATOM 1445 C C . THR A 1 185 ? 4.919 -8.776 -10.650 1.00 90.56 185 THR A C 1
ATOM 1447 O O . THR A 1 185 ? 4.185 -9.755 -10.483 1.00 90.56 185 THR A O 1
ATOM 1450 N N . ALA A 1 186 ? 5.933 -8.506 -9.824 1.00 91.94 186 ALA A N 1
ATOM 1451 C CA . ALA A 1 186 ? 6.240 -9.297 -8.635 1.00 91.94 186 ALA A CA 1
ATOM 1452 C C . ALA A 1 186 ? 5.086 -9.243 -7.626 1.00 91.94 186 ALA A C 1
ATOM 1454 O O . ALA A 1 186 ? 4.624 -10.282 -7.157 1.00 91.94 186 ALA A O 1
ATOM 1455 N N . SER A 1 187 ? 4.554 -8.044 -7.379 1.00 92.12 187 SER A N 1
ATOM 1456 C CA . SER A 1 187 ? 3.403 -7.823 -6.500 1.00 92.12 187 SER A CA 1
ATOM 1457 C C . SER A 1 187 ? 2.180 -8.595 -6.977 1.00 92.12 187 SER A C 1
ATOM 1459 O O . SER A 1 187 ? 1.513 -9.240 -6.177 1.00 92.12 187 SER A O 1
ATOM 1461 N N . ALA A 1 188 ? 1.884 -8.559 -8.281 1.00 90.81 188 ALA A N 1
ATOM 1462 C CA . ALA A 1 188 ? 0.734 -9.256 -8.849 1.00 90.81 188 ALA A CA 1
ATOM 1463 C C . ALA A 1 188 ? 0.900 -10.774 -8.743 1.00 90.81 188 ALA A C 1
ATOM 1465 O O . ALA A 1 188 ? -0.065 -11.489 -8.496 1.00 90.81 188 ALA A O 1
ATOM 1466 N N . THR A 1 189 ? 2.132 -11.267 -8.877 1.00 91.62 189 THR A N 1
ATOM 1467 C CA . THR A 1 189 ? 2.446 -12.685 -8.677 1.00 91.62 189 THR A CA 1
ATOM 1468 C C . THR A 1 189 ? 2.207 -13.103 -7.228 1.00 91.62 189 THR A C 1
ATOM 1470 O O . THR A 1 189 ? 1.508 -14.084 -7.001 1.00 91.62 189 THR A O 1
ATOM 1473 N N . LEU A 1 190 ? 2.682 -12.324 -6.252 1.00 93.12 190 LEU A N 1
ATOM 1474 C CA . LEU A 1 190 ? 2.415 -12.594 -4.835 1.00 93.12 190 LEU A CA 1
ATOM 1475 C C . LEU A 1 190 ? 0.937 -12.514 -4.485 1.00 93.12 190 LEU A C 1
ATOM 1477 O O . LEU A 1 190 ? 0.425 -13.388 -3.798 1.00 93.12 190 LEU A O 1
ATOM 1481 N N . ALA A 1 191 ? 0.241 -11.504 -4.999 1.00 91.12 191 ALA A N 1
ATOM 1482 C CA . ALA A 1 191 ? -1.192 -11.350 -4.803 1.00 91.12 191 ALA A CA 1
ATOM 1483 C C . ALA A 1 191 ? -1.968 -12.590 -5.285 1.00 91.12 191 ALA A C 1
ATOM 1485 O O . ALA A 1 191 ? -2.894 -13.026 -4.611 1.00 91.12 191 ALA A O 1
ATOM 1486 N N . ARG A 1 192 ? -1.556 -13.195 -6.410 1.00 88.62 192 ARG A N 1
ATOM 1487 C CA . ARG A 1 192 ? -2.110 -14.465 -6.910 1.00 88.62 192 ARG A CA 1
ATOM 1488 C C . ARG A 1 192 ? -1.782 -15.648 -6.009 1.00 88.62 192 ARG A C 1
ATOM 1490 O O . ARG A 1 192 ? -2.670 -16.420 -5.673 1.00 88.62 192 ARG A O 1
ATOM 1497 N N . GLU A 1 193 ? -0.518 -15.796 -5.625 1.00 91.19 193 GLU A N 1
ATOM 1498 C CA . GLU A 1 193 ? -0.062 -16.893 -4.761 1.00 91.19 193 GLU A CA 1
ATOM 1499 C C . GLU A 1 193 ? -0.693 -16.842 -3.363 1.00 91.19 193 GLU A C 1
ATOM 1501 O O . GLU A 1 193 ? -0.840 -17.871 -2.703 1.00 91.19 193 GLU A O 1
ATOM 1506 N N . TRP A 1 194 ? -1.041 -15.646 -2.887 1.00 92.12 194 TRP A N 1
ATOM 1507 C CA . TRP A 1 194 ? -1.620 -15.419 -1.563 1.00 92.12 194 TRP A CA 1
ATOM 1508 C C . TRP A 1 194 ? -3.127 -15.200 -1.590 1.00 92.12 194 TRP A C 1
ATOM 1510 O O . TRP A 1 194 ? -3.705 -14.953 -0.537 1.00 92.12 194 TRP A O 1
ATOM 1520 N N . PHE A 1 195 ? -3.767 -15.314 -2.754 1.00 85.56 195 PHE A N 1
ATOM 1521 C CA . PHE A 1 195 ? -5.175 -14.972 -2.929 1.00 85.56 195 PHE A CA 1
ATOM 1522 C C . PHE A 1 195 ? -6.090 -15.678 -1.908 1.00 85.56 195 PHE A C 1
ATOM 1524 O O . PHE A 1 195 ? -6.882 -15.022 -1.237 1.00 85.56 195 PHE A O 1
ATOM 1531 N N . ASP A 1 196 ? -5.912 -16.990 -1.712 1.00 81.56 196 ASP A N 1
ATOM 1532 C CA . ASP A 1 196 ? -6.715 -17.801 -0.778 1.00 81.56 196 ASP A CA 1
ATOM 1533 C C . ASP A 1 196 ? -6.093 -17.925 0.630 1.00 81.56 196 ASP A C 1
ATOM 1535 O O . ASP A 1 196 ? -6.546 -18.708 1.471 1.00 81.56 196 ASP A O 1
ATOM 1539 N N . ARG A 1 197 ? -5.017 -17.180 0.912 1.00 88.44 197 ARG A N 1
ATOM 1540 C CA . ARG A 1 197 ? -4.275 -17.277 2.173 1.00 88.44 197 ARG A CA 1
ATOM 1541 C C . ARG A 1 197 ? -4.771 -16.264 3.199 1.00 88.44 197 ARG A C 1
ATOM 1543 O O . ARG A 1 197 ? -4.380 -15.103 3.190 1.00 88.44 197 ARG A O 1
ATOM 1550 N N . ASN A 1 198 ? -5.538 -16.742 4.177 1.00 89.62 198 ASN A N 1
ATOM 1551 C CA . ASN A 1 198 ? -6.021 -15.920 5.298 1.00 89.62 198 ASN A CA 1
ATOM 1552 C C . ASN A 1 198 ? -4.924 -15.519 6.309 1.00 89.62 198 ASN A C 1
ATOM 1554 O O . ASN A 1 198 ? -5.182 -14.730 7.218 1.00 89.62 198 ASN A O 1
ATOM 1558 N N . ASP A 1 199 ? -3.715 -16.076 6.184 1.00 93.31 199 ASP A N 1
ATOM 1559 C CA . ASP A 1 199 ? -2.549 -15.794 7.031 1.00 93.31 199 ASP A CA 1
ATOM 1560 C C . ASP A 1 199 ? -1.581 -14.774 6.407 1.00 93.31 199 ASP A C 1
ATOM 1562 O O . ASP A 1 199 ? -0.484 -14.557 6.926 1.00 93.31 199 ASP A O 1
ATOM 1566 N N . ARG A 1 200 ? -1.960 -14.165 5.279 1.00 94.75 200 ARG A N 1
ATOM 1567 C CA . ARG A 1 200 ? -1.144 -13.197 4.542 1.00 94.75 200 ARG A CA 1
ATOM 1568 C C . ARG A 1 200 ? -1.856 -11.854 4.404 1.00 94.75 200 ARG A C 1
ATOM 1570 O O . ARG A 1 200 ? -3.087 -11.826 4.386 1.00 94.75 200 ARG A O 1
ATOM 1577 N N . PRO A 1 201 ? -1.106 -10.740 4.311 1.00 95.94 201 PRO A N 1
ATOM 1578 C CA . PRO A 1 201 ? -1.699 -9.464 3.950 1.00 95.94 201 PRO A CA 1
ATOM 1579 C C . PRO A 1 201 ? -2.243 -9.525 2.521 1.00 95.94 201 PRO A C 1
ATOM 1581 O O . PRO A 1 201 ? -1.712 -10.234 1.660 1.00 95.94 201 PRO A O 1
ATOM 1584 N N . LYS A 1 202 ? -3.272 -8.725 2.252 1.00 94.25 202 LYS A N 1
ATOM 1585 C CA . LYS A 1 202 ? -3.787 -8.538 0.894 1.00 94.25 202 LYS A CA 1
ATOM 1586 C C . LYS A 1 202 ? -2.858 -7.622 0.109 1.00 94.25 202 LYS A C 1
ATOM 1588 O O . LYS A 1 202 ? -2.270 -6.696 0.664 1.00 94.25 202 LYS A O 1
ATOM 1593 N N . ILE A 1 203 ? -2.746 -7.851 -1.194 1.00 94.00 203 ILE A N 1
ATOM 1594 C CA . ILE A 1 203 ? -2.028 -6.959 -2.108 1.00 94.00 203 ILE A CA 1
ATOM 1595 C C . ILE A 1 203 ? -3.024 -6.469 -3.152 1.00 94.00 203 ILE A C 1
ATOM 1597 O O . ILE A 1 203 ? -3.630 -7.263 -3.874 1.00 94.00 203 ILE A O 1
ATOM 1601 N N . ARG A 1 204 ? -3.182 -5.151 -3.226 1.00 91.62 204 ARG A N 1
ATOM 1602 C CA . ARG A 1 204 ? -4.081 -4.466 -4.146 1.00 91.62 204 ARG A CA 1
ATOM 1603 C C . ARG A 1 204 ? -3.350 -3.473 -5.019 1.00 91.62 204 ARG A C 1
ATOM 1605 O O . ARG A 1 204 ? -2.227 -3.048 -4.751 1.00 91.62 204 ARG A O 1
ATOM 1612 N N . PHE A 1 205 ? -4.040 -3.089 -6.078 1.00 88.19 205 PHE A N 1
ATOM 1613 C CA . PHE A 1 205 ? -3.522 -2.223 -7.110 1.00 88.19 205 PHE A CA 1
ATOM 1614 C C . PHE A 1 205 ? -4.431 -1.017 -7.295 1.00 88.19 205 PHE A C 1
ATOM 1616 O O . PHE A 1 205 ? -5.655 -1.134 -7.258 1.00 88.19 205 PHE A O 1
ATOM 1623 N N . ILE A 1 206 ? -3.837 0.149 -7.527 1.00 83.69 206 ILE A N 1
ATOM 1624 C CA . ILE A 1 206 ? -4.579 1.352 -7.905 1.00 83.69 206 ILE A CA 1
ATOM 1625 C C . ILE A 1 206 ? -4.101 1.857 -9.263 1.00 83.69 206 ILE A C 1
ATOM 1627 O O . ILE A 1 206 ? -2.908 2.038 -9.501 1.00 83.69 206 ILE A O 1
ATOM 1631 N N . ALA A 1 207 ? -5.039 2.088 -10.172 1.00 77.88 207 ALA A N 1
ATOM 1632 C CA . ALA A 1 207 ? -4.767 2.674 -11.479 1.00 77.88 207 ALA A CA 1
ATOM 1633 C C . ALA A 1 207 ? -5.679 3.876 -11.710 1.00 77.88 207 ALA A C 1
ATOM 1635 O O . ALA A 1 207 ? -6.747 4.001 -11.117 1.00 77.88 207 ALA A O 1
ATOM 1636 N N . LYS A 1 208 ? -5.269 4.803 -12.576 1.00 70.38 208 LYS A N 1
ATOM 1637 C CA . LYS A 1 208 ? -6.032 6.029 -12.837 1.00 70.38 208 LYS A CA 1
ATOM 1638 C C . LYS A 1 208 ? -6.744 5.839 -14.135 1.00 70.38 208 LYS A C 1
ATOM 1640 O O . LYS A 1 208 ? -6.139 5.433 -15.126 1.00 70.38 208 LYS A O 1
ATOM 1645 N N . ASN A 1 209 ? -7.989 6.269 -14.138 1.00 64.50 209 ASN A N 1
ATOM 1646 C CA . ASN A 1 209 ? -8.714 6.425 -15.373 1.00 64.50 209 ASN A CA 1
ATOM 1647 C C . ASN A 1 209 ? -8.245 7.751 -15.972 1.00 64.50 209 ASN A C 1
ATOM 1649 O O . ASN A 1 209 ? -8.608 8.831 -15.499 1.00 64.50 209 ASN A O 1
ATOM 1653 N N . THR A 1 210 ? -7.346 7.687 -16.953 1.00 59.94 210 THR A N 1
ATOM 1654 C CA . THR A 1 210 ? -6.919 8.883 -17.681 1.00 59.94 210 THR A CA 1
ATOM 1655 C C . THR A 1 210 ? -7.991 9.198 -18.726 1.00 59.94 210 THR A C 1
ATOM 1657 O O . THR A 1 210 ? -8.206 8.385 -19.625 1.00 59.94 210 THR A O 1
ATOM 1660 N N . PRO A 1 211 ? -8.688 10.350 -18.637 1.00 52.78 211 PRO A N 1
ATOM 1661 C CA . PRO A 1 211 ? -9.679 10.722 -19.642 1.00 52.78 211 PRO A CA 1
ATOM 1662 C C . PRO A 1 211 ? -9.029 10.756 -21.029 1.00 52.78 211 PRO A C 1
ATOM 1664 O O . PRO A 1 211 ? -7.981 11.379 -21.195 1.00 52.78 211 PRO A O 1
ATOM 1667 N N . GLY A 1 212 ? -9.621 10.060 -22.002 1.00 56.09 212 GLY A N 1
ATOM 1668 C CA . GLY A 1 212 ? -9.069 9.931 -23.357 1.00 56.09 212 GLY A CA 1
ATOM 1669 C C . GLY A 1 212 ? -8.077 8.778 -23.558 1.00 56.09 212 GLY A C 1
ATOM 1670 O O . GLY A 1 212 ? -7.650 8.558 -24.686 1.00 56.09 212 GLY A O 1
ATOM 1671 N N . GLN A 1 213 ? -7.756 8.003 -22.515 1.00 56.00 213 GLN A N 1
ATOM 1672 C CA . GLN A 1 213 ? -7.048 6.722 -22.639 1.00 56.00 213 GLN A CA 1
ATOM 1673 C C . GLN A 1 213 ? -7.924 5.572 -22.119 1.00 56.00 213 GLN A C 1
ATOM 1675 O O . GLN A 1 213 ? -7.649 5.012 -21.059 1.00 56.00 213 GLN A O 1
ATOM 1680 N N . PRO A 1 214 ? -8.998 5.215 -22.849 1.00 46.72 214 PRO A N 1
ATOM 1681 C CA . PRO A 1 214 ? -9.959 4.191 -22.427 1.00 46.72 214 PRO A CA 1
ATOM 1682 C C . PRO A 1 214 ? -9.338 2.798 -22.223 1.00 46.72 214 PRO A C 1
ATOM 1684 O O . PRO A 1 214 ? -9.935 1.967 -21.548 1.00 46.72 214 PRO A O 1
ATOM 1687 N N . ASN A 1 215 ? -8.124 2.561 -22.731 1.00 52.03 215 ASN A N 1
ATOM 1688 C CA . ASN A 1 215 ? -7.457 1.263 -22.655 1.00 52.03 215 ASN A CA 1
ATOM 1689 C C . ASN A 1 215 ? -6.411 1.150 -21.538 1.00 52.03 215 ASN A C 1
ATOM 1691 O O . ASN A 1 215 ? -5.878 0.062 -21.356 1.00 52.03 215 ASN A O 1
ATOM 1695 N N . SER A 1 216 ? -6.118 2.206 -20.764 1.00 63.34 216 SER A N 1
ATOM 1696 C CA . SER A 1 216 ? -5.036 2.125 -19.766 1.00 63.34 216 SER A CA 1
ATOM 1697 C C . SER A 1 216 ? -5.334 1.108 -18.662 1.00 63.34 216 SER A C 1
ATOM 1699 O O . SER A 1 216 ? -4.425 0.457 -18.168 1.00 63.34 216 SER A O 1
ATOM 1701 N N . GLY A 1 217 ? -6.604 0.927 -18.286 1.00 64.56 217 GLY A N 1
ATOM 1702 C CA . GLY A 1 217 ? -6.997 -0.106 -17.326 1.00 64.56 217 GLY A CA 1
ATOM 1703 C C . GLY A 1 217 ? -6.850 -1.521 -17.889 1.00 64.56 217 GLY A C 1
ATOM 1704 O O . GLY A 1 217 ? -6.273 -2.378 -17.228 1.00 64.56 217 GLY A O 1
ATOM 1705 N N . GLN A 1 218 ? -7.319 -1.746 -19.121 1.00 64.69 218 GLN A N 1
ATOM 1706 C CA . GLN A 1 218 ? -7.256 -3.052 -19.781 1.00 64.69 218 GLN A CA 1
ATOM 1707 C C . GLN A 1 218 ? -5.812 -3.465 -20.097 1.00 64.69 218 GLN A C 1
ATOM 1709 O O . GLN A 1 218 ? -5.443 -4.608 -19.870 1.00 64.69 218 GLN A O 1
ATOM 1714 N N . GLU A 1 219 ? -4.968 -2.526 -20.531 1.00 70.94 219 GLU A N 1
ATOM 1715 C CA . GLU A 1 219 ? -3.546 -2.777 -20.778 1.00 70.94 219 GLU A CA 1
ATOM 1716 C C . GLU A 1 219 ? -2.824 -3.229 -19.505 1.00 70.94 219 GLU A C 1
ATOM 1718 O O . GLU A 1 219 ? -2.054 -4.180 -19.539 1.00 70.94 219 GLU A O 1
ATOM 1723 N N . ILE A 1 220 ? -3.100 -2.596 -18.362 1.00 71.06 220 ILE A N 1
ATOM 1724 C CA . ILE A 1 220 ? -2.518 -2.987 -17.070 1.00 71.06 220 ILE A CA 1
ATOM 1725 C C . ILE A 1 220 ? -3.030 -4.367 -16.643 1.00 71.06 220 ILE A C 1
ATOM 1727 O O . ILE A 1 220 ? -2.250 -5.212 -16.203 1.00 71.06 220 ILE A O 1
ATOM 1731 N N . ILE A 1 221 ? -4.333 -4.599 -16.794 1.00 69.81 221 ILE A N 1
ATOM 1732 C CA . ILE A 1 221 ? -4.992 -5.883 -16.541 1.00 69.81 221 ILE A CA 1
ATOM 1733 C C . ILE A 1 221 ? -4.326 -7.001 -17.357 1.00 69.81 221 ILE A C 1
ATOM 1735 O O . ILE A 1 221 ? -3.979 -8.042 -16.797 1.00 69.81 221 ILE A O 1
ATOM 1739 N N . ASP A 1 222 ? -4.102 -6.777 -18.651 1.00 74.31 222 ASP A N 1
ATOM 1740 C CA . ASP A 1 222 ? -3.515 -7.762 -19.561 1.00 74.31 222 ASP A CA 1
ATOM 1741 C C . ASP A 1 222 ? -2.008 -7.928 -19.343 1.00 74.31 222 ASP A C 1
ATOM 1743 O O . ASP A 1 222 ? -1.504 -9.049 -19.381 1.00 74.31 222 ASP A O 1
ATOM 1747 N N . ARG A 1 223 ? -1.292 -6.839 -19.047 1.00 77.56 223 ARG A N 1
ATOM 1748 C CA . ARG A 1 223 ? 0.160 -6.848 -18.822 1.00 77.56 223 ARG A CA 1
ATOM 1749 C C . ARG A 1 223 ? 0.552 -7.535 -17.520 1.00 77.56 223 ARG A C 1
ATOM 1751 O O . ARG A 1 223 ? 1.543 -8.255 -17.494 1.00 77.56 223 ARG A O 1
ATOM 1758 N N . PHE A 1 224 ? -0.198 -7.311 -16.442 1.00 79.06 224 PHE A N 1
ATOM 1759 C CA . PHE A 1 224 ? 0.176 -7.790 -15.104 1.00 79.06 224 PHE A CA 1
ATOM 1760 C C . PHE A 1 224 ? -0.690 -8.947 -14.594 1.00 79.06 224 PHE A C 1
ATOM 1762 O O . PHE A 1 224 ? -0.401 -9.514 -13.534 1.00 79.06 224 PHE A O 1
ATOM 1769 N N . GLY A 1 225 ? -1.744 -9.320 -15.326 1.00 77.00 225 GLY A N 1
ATOM 1770 C CA . GLY A 1 225 ? -2.699 -10.335 -14.883 1.00 77.00 225 GLY A CA 1
ATOM 1771 C C . GLY A 1 225 ? -3.468 -9.893 -13.636 1.00 77.00 225 GLY A C 1
ATOM 1772 O O . GLY A 1 225 ? -3.661 -10.686 -12.712 1.00 77.00 225 GLY A O 1
ATOM 1773 N N . ILE A 1 226 ? -3.854 -8.618 -13.585 1.00 74.56 226 ILE A N 1
ATOM 1774 C CA . ILE A 1 226 ? -4.726 -8.057 -12.544 1.00 74.56 226 ILE A CA 1
ATOM 1775 C C . ILE A 1 226 ? -6.143 -7.877 -13.109 1.00 74.56 226 ILE A C 1
ATOM 1777 O O . ILE A 1 226 ? -6.323 -7.894 -14.322 1.00 74.56 226 ILE A O 1
ATOM 1781 N N . GLN A 1 227 ? -7.165 -7.780 -12.269 1.00 68.38 227 GLN A N 1
ATOM 1782 C CA . GLN A 1 227 ? -8.567 -7.589 -12.631 1.00 68.38 227 GLN A CA 1
ATOM 1783 C C . GLN A 1 227 ? -9.124 -6.368 -11.905 1.00 68.38 227 GLN A C 1
ATOM 1785 O O . GLN A 1 227 ? -8.826 -6.118 -10.738 1.00 68.38 227 GLN A O 1
ATOM 1790 N N . GLY A 1 228 ? -9.927 -5.573 -12.609 1.00 60.88 228 GLY A N 1
ATOM 1791 C CA . GLY A 1 228 ? -10.631 -4.454 -11.992 1.00 60.88 228 GLY A CA 1
ATOM 1792 C C . GLY A 1 228 ? -11.706 -4.951 -11.032 1.00 60.88 228 GLY A C 1
ATOM 1793 O O . GLY A 1 228 ? -12.538 -5.764 -11.422 1.00 60.88 228 GLY A O 1
ATOM 1794 N N . LEU A 1 229 ? -11.718 -4.421 -9.808 1.00 54.59 229 LEU A N 1
ATOM 1795 C CA . LEU A 1 229 ? -12.801 -4.648 -8.842 1.00 54.59 229 LEU A CA 1
ATOM 1796 C C . LEU A 1 229 ? -13.924 -3.614 -8.957 1.00 54.59 229 LEU A C 1
ATOM 1798 O O . LEU A 1 229 ? -15.016 -3.804 -8.430 1.00 54.59 229 LEU A O 1
ATOM 1802 N N . GLY A 1 230 ? -13.642 -2.497 -9.624 1.00 47.75 230 GLY A N 1
ATOM 1803 C CA . GLY A 1 230 ? -14.574 -1.399 -9.813 1.00 47.75 230 GLY A CA 1
ATOM 1804 C C . GLY A 1 230 ? -13.853 -0.063 -9.952 1.00 47.75 230 GLY A C 1
ATOM 1805 O O . GLY A 1 230 ? -12.713 0.118 -9.515 1.00 47.75 230 GLY A O 1
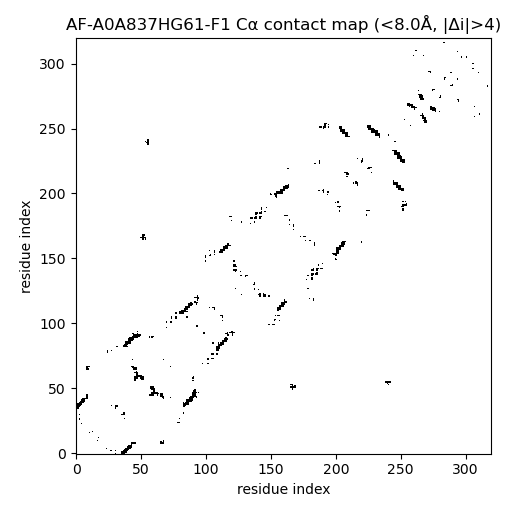ATOM 1806 N N . SER A 1 231 ? -14.526 0.903 -10.574 1.00 46.78 231 SER A N 1
ATOM 1807 C CA . SER A 1 231 ? -14.087 2.295 -10.550 1.00 46.78 231 SER A CA 1
ATOM 1808 C C . SER A 1 231 ? -14.415 2.893 -9.186 1.00 46.78 231 SER A C 1
ATOM 1810 O O . SER A 1 231 ? -15.593 2.988 -8.829 1.00 46.78 231 SER A O 1
ATOM 1812 N N . THR A 1 232 ? -13.415 3.362 -8.446 1.00 45.44 232 THR A N 1
ATOM 1813 C CA . THR A 1 232 ? -13.683 4.281 -7.347 1.00 45.44 232 THR A CA 1
ATOM 1814 C C . THR A 1 232 ? -13.920 5.660 -7.960 1.00 45.44 232 THR A C 1
ATOM 1816 O O . THR A 1 232 ? -13.021 6.339 -8.466 1.00 45.44 232 THR A O 1
ATOM 1819 N N . GLY A 1 233 ? -15.186 6.092 -7.953 1.00 38.16 233 GLY A N 1
ATOM 1820 C CA . GLY A 1 233 ? -15.509 7.509 -8.125 1.00 38.16 233 GLY A CA 1
ATOM 1821 C C . GLY A 1 233 ? -14.688 8.361 -7.147 1.00 38.16 233 GLY A C 1
ATOM 1822 O O . GLY A 1 233 ? -14.077 7.823 -6.231 1.00 38.16 233 GLY A O 1
ATOM 1823 N N . ALA A 1 234 ? -14.661 9.682 -7.338 1.00 36.06 234 ALA A N 1
ATOM 1824 C CA . ALA A 1 234 ? -13.778 10.673 -6.693 1.00 36.06 234 ALA A CA 1
ATOM 1825 C C . ALA A 1 234 ? -13.657 10.679 -5.139 1.00 36.06 234 ALA A C 1
ATOM 1827 O O . ALA A 1 234 ? -13.039 11.581 -4.583 1.00 36.06 234 ALA A O 1
ATOM 1828 N N . ALA A 1 235 ? -14.215 9.702 -4.431 1.00 33.38 235 ALA A N 1
ATOM 1829 C CA . ALA A 1 235 ? -14.198 9.510 -2.991 1.00 33.38 235 ALA A CA 1
ATOM 1830 C C . ALA A 1 235 ? -12.999 8.672 -2.495 1.00 33.38 235 ALA A C 1
ATOM 1832 O O . ALA A 1 235 ? -13.169 7.798 -1.653 1.00 33.38 235 ALA A O 1
ATOM 1833 N N . PHE A 1 236 ? -11.781 8.944 -2.977 1.00 43.81 236 PHE A N 1
ATOM 1834 C CA . PHE A 1 236 ? -10.600 8.650 -2.159 1.00 43.81 236 PHE A CA 1
ATOM 1835 C C . PHE A 1 236 ? -10.445 9.813 -1.163 1.00 43.81 236 PHE A C 1
ATOM 1837 O O . PHE A 1 236 ? -10.225 10.946 -1.614 1.00 43.81 236 PHE A O 1
ATOM 1844 N N . PRO A 1 237 ? -10.605 9.592 0.158 1.00 39.78 237 PRO A N 1
ATOM 1845 C CA . PRO A 1 237 ? -10.469 10.655 1.151 1.00 39.78 237 PRO A CA 1
ATOM 1846 C C . PRO A 1 237 ? -9.036 11.194 1.084 1.00 39.78 237 PRO A C 1
ATOM 1848 O O . PRO A 1 237 ? -8.084 10.420 1.146 1.00 39.78 237 PRO A O 1
ATOM 1851 N N . GLY A 1 238 ? -8.870 12.502 0.871 1.00 42.75 238 GLY A N 1
ATOM 1852 C CA . GLY A 1 238 ? -7.546 13.143 0.849 1.00 42.75 238 GLY A CA 1
ATOM 1853 C C . GLY A 1 238 ? -7.131 13.853 -0.445 1.00 42.75 238 GLY A C 1
ATOM 1854 O O . GLY A 1 238 ? -6.010 14.347 -0.527 1.00 42.75 238 GLY A O 1
ATOM 1855 N N . GLY A 1 239 ? -7.995 13.975 -1.459 1.00 39.28 239 GLY A N 1
ATOM 1856 C CA . GLY A 1 239 ? -7.692 14.852 -2.602 1.00 39.28 239 GLY A CA 1
ATOM 1857 C C . GLY A 1 239 ? -6.556 14.349 -3.505 1.00 39.28 239 GLY A C 1
ATOM 1858 O O . GLY A 1 239 ? -5.882 15.158 -4.147 1.00 39.28 239 GLY A O 1
ATOM 1859 N N . ILE A 1 240 ? -6.396 13.019 -3.619 1.00 41.56 240 ILE A N 1
ATOM 1860 C CA . ILE A 1 240 ? -5.423 12.327 -4.501 1.00 41.56 240 ILE A CA 1
ATOM 1861 C C . ILE A 1 240 ? -5.506 12.815 -5.963 1.00 41.56 240 ILE A C 1
ATOM 1863 O O . ILE A 1 240 ? -4.570 12.675 -6.749 1.00 41.56 240 ILE A O 1
ATOM 1867 N N . SER A 1 241 ? -6.589 13.496 -6.334 1.00 41.28 241 SER A N 1
ATOM 1868 C CA . SER A 1 241 ? -6.656 14.259 -7.563 1.00 41.28 241 SER A CA 1
ATOM 1869 C C . SER A 1 241 ? -7.073 15.711 -7.305 1.00 41.28 241 SER A C 1
ATOM 1871 O O . SER A 1 241 ? -8.266 16.014 -7.285 1.00 41.28 241 SER A O 1
ATOM 1873 N N . LYS A 1 242 ? -6.104 16.641 -7.317 1.00 43.72 242 LYS A N 1
ATOM 1874 C CA . LYS A 1 242 ? -6.361 18.087 -7.522 1.00 43.72 242 LYS A CA 1
ATOM 1875 C C . LYS A 1 242 ? -7.231 18.381 -8.766 1.00 43.72 242 LYS A C 1
ATOM 1877 O O . LYS A 1 242 ? -7.798 19.459 -8.869 1.00 43.72 242 LYS A O 1
ATOM 1882 N N . ASN A 1 243 ? -7.371 17.415 -9.684 1.00 51.25 243 ASN A N 1
ATOM 1883 C CA . ASN A 1 243 ? -8.015 17.565 -10.993 1.00 51.25 243 ASN A CA 1
ATOM 1884 C C . ASN A 1 243 ? -9.324 16.757 -11.172 1.00 51.25 243 ASN A C 1
ATOM 1886 O O . ASN A 1 243 ? -9.691 16.476 -12.309 1.00 51.25 243 ASN A O 1
ATOM 1890 N N . GLY A 1 244 ? -9.992 16.310 -10.097 1.00 47.78 244 GLY A N 1
ATOM 1891 C CA . GLY A 1 244 ? -11.259 15.553 -10.184 1.00 47.78 244 GLY A CA 1
ATOM 1892 C C . GLY A 1 244 ? -11.255 14.242 -11.003 1.00 47.78 244 GLY A C 1
ATOM 1893 O O . GLY A 1 244 ? -12.294 13.844 -11.519 1.00 47.78 244 GLY A O 1
ATOM 1894 N N . ARG A 1 245 ? -10.111 13.566 -11.173 1.00 55.09 245 ARG A N 1
ATOM 1895 C CA . ARG A 1 245 ? -9.990 12.321 -11.951 1.00 55.09 245 ARG A CA 1
ATOM 1896 C C . ARG A 1 245 ? -10.209 11.096 -11.058 1.00 55.09 245 ARG A C 1
ATOM 1898 O O . ARG A 1 245 ? -9.591 11.001 -10.001 1.00 55.09 245 ARG A O 1
ATOM 1905 N N . GLY A 1 246 ? -11.060 10.171 -11.506 1.00 54.47 246 GLY A N 1
ATOM 1906 C CA . GLY A 1 246 ? -11.337 8.909 -10.813 1.00 54.47 246 GLY A CA 1
ATOM 1907 C C . GLY A 1 246 ? -10.152 7.939 -10.835 1.00 54.47 246 GLY A C 1
ATOM 1908 O O . GLY A 1 246 ? -9.323 7.963 -11.753 1.00 54.47 246 GLY A O 1
ATOM 1909 N N . ALA A 1 247 ? -10.096 7.080 -9.823 1.00 56.47 247 ALA A N 1
ATOM 1910 C CA . ALA A 1 247 ? -9.179 5.951 -9.753 1.00 56.47 247 ALA A CA 1
ATOM 1911 C C . ALA A 1 247 ? -9.974 4.642 -9.877 1.00 56.47 247 ALA A C 1
ATOM 1913 O O . ALA A 1 247 ? -11.198 4.624 -9.794 1.00 56.47 247 ALA A O 1
ATOM 1914 N N . SER A 1 248 ? -9.283 3.544 -10.125 1.00 58.34 248 SER A N 1
ATOM 1915 C CA . SER A 1 248 ? -9.852 2.203 -10.135 1.00 58.34 248 SER A CA 1
ATOM 1916 C C . SER A 1 248 ? -9.037 1.359 -9.174 1.00 58.34 248 SER A C 1
ATOM 1918 O O . SER A 1 248 ? -7.805 1.355 -9.258 1.00 58.34 248 SER A O 1
ATOM 1920 N N . ILE A 1 249 ? -9.725 0.672 -8.264 1.00 67.50 249 ILE A N 1
ATOM 1921 C CA . ILE A 1 249 ? -9.109 -0.349 -7.419 1.00 67.50 249 ILE A CA 1
ATOM 1922 C C . ILE A 1 249 ? -9.129 -1.657 -8.206 1.00 67.50 249 ILE A C 1
ATOM 1924 O O . ILE A 1 249 ? -10.119 -2.020 -8.849 1.00 67.50 249 ILE A O 1
ATOM 1928 N N . MET A 1 250 ? -7.997 -2.338 -8.192 1.00 70.31 250 MET A N 1
ATOM 1929 C CA . MET A 1 250 ? -7.739 -3.567 -8.920 1.00 70.31 250 MET A CA 1
ATOM 1930 C C . MET A 1 250 ? -7.183 -4.608 -7.941 1.00 70.31 250 MET A C 1
ATOM 1932 O O . MET A 1 250 ? -6.458 -4.275 -7.003 1.00 70.31 250 MET A O 1
ATOM 1936 N N . GLU A 1 251 ? -7.511 -5.870 -8.169 1.00 68.31 251 GLU A N 1
ATOM 1937 C CA . GLU A 1 251 ? -6.956 -7.030 -7.465 1.00 68.31 251 GLU A CA 1
ATOM 1938 C C . GLU A 1 251 ? -6.206 -7.906 -8.463 1.00 68.31 251 GLU A C 1
ATOM 1940 O O . GLU A 1 251 ? -6.405 -7.790 -9.669 1.00 68.31 251 GLU A O 1
ATOM 1945 N N . ALA A 1 252 ? -5.314 -8.777 -8.004 1.00 66.81 252 ALA A N 1
ATOM 1946 C CA . ALA A 1 252 ? -4.792 -9.795 -8.905 1.00 66.81 252 ALA A CA 1
ATOM 1947 C C . ALA A 1 252 ? -5.914 -10.739 -9.357 1.00 66.81 252 ALA A C 1
ATOM 1949 O O . ALA A 1 252 ? -6.774 -11.084 -8.552 1.00 66.81 252 ALA A O 1
ATOM 1950 N N . ARG A 1 253 ? -5.892 -11.173 -10.629 1.00 64.88 253 ARG A N 1
ATOM 1951 C CA . ARG A 1 253 ? -6.820 -12.216 -11.099 1.00 64.88 253 ARG A CA 1
ATOM 1952 C C . ARG A 1 253 ? -6.642 -13.444 -10.226 1.00 64.88 253 ARG A C 1
ATOM 1954 O O . ARG A 1 253 ? -5.508 -13.901 -10.076 1.00 64.88 253 ARG A O 1
ATOM 1961 N N . ASN A 1 254 ? -7.728 -13.993 -9.698 1.00 63.25 254 ASN A N 1
ATOM 1962 C CA . ASN A 1 254 ? -7.636 -15.248 -8.973 1.00 63.25 254 ASN A CA 1
ATOM 1963 C C . ASN A 1 254 ? -7.051 -16.314 -9.931 1.00 63.25 254 ASN A C 1
ATOM 1965 O O . ASN A 1 254 ? -7.493 -16.403 -11.078 1.00 63.25 254 ASN A O 1
ATOM 1969 N N . PRO A 1 255 ? -6.051 -17.120 -9.527 1.00 56.19 255 PRO A N 1
ATOM 1970 C CA . PRO A 1 255 ? -5.525 -18.196 -10.369 1.00 56.19 255 PRO A CA 1
ATOM 1971 C C . PRO A 1 255 ? -6.607 -19.152 -10.899 1.00 56.19 255 PRO A C 1
ATOM 1973 O O . PRO A 1 255 ? -6.496 -19.637 -12.021 1.00 56.19 255 PRO A O 1
ATOM 1976 N N . SER A 1 256 ? -7.681 -19.372 -10.134 1.00 53.75 256 SER A N 1
ATOM 1977 C CA . SER A 1 256 ? -8.853 -20.158 -10.555 1.00 53.75 256 SER A CA 1
ATOM 1978 C C . SER A 1 256 ? -9.771 -19.437 -11.560 1.00 53.75 256 SER A C 1
ATOM 1980 O O . SER A 1 256 ? -10.647 -20.059 -12.155 1.00 53.75 256 SER A O 1
ATOM 1982 N N . GLU A 1 257 ? -9.577 -18.132 -11.778 1.00 50.81 257 GLU A N 1
ATOM 1983 C CA . GLU A 1 257 ? -10.190 -17.334 -12.852 1.00 50.81 257 GLU A CA 1
ATOM 1984 C C . GLU A 1 257 ? -9.315 -17.272 -14.112 1.00 50.81 257 GLU A C 1
ATOM 1986 O O . GLU A 1 257 ? -9.662 -16.572 -15.067 1.00 50.81 257 GLU A O 1
ATOM 1991 N N . VAL A 1 258 ? -8.185 -17.991 -14.164 1.00 50.53 258 VAL A N 1
ATOM 1992 C CA . VAL A 1 258 ? -7.464 -18.223 -15.423 1.00 50.53 258 VAL A CA 1
ATOM 1993 C C . VAL A 1 258 ? -8.309 -19.177 -16.269 1.00 50.53 258 VAL A C 1
ATOM 1995 O O . VAL A 1 258 ? -8.162 -20.394 -16.249 1.00 50.53 258 VAL A O 1
ATOM 1998 N N . ILE A 1 259 ? -9.262 -18.566 -16.967 1.00 50.31 259 ILE A N 1
ATOM 1999 C CA . ILE A 1 259 ? -10.265 -19.169 -17.838 1.00 50.31 259 ILE A CA 1
ATOM 2000 C C . ILE A 1 259 ? -9.591 -20.094 -18.857 1.00 50.31 259 ILE A C 1
ATOM 2002 O O . ILE A 1 259 ? -8.735 -19.654 -19.633 1.00 50.31 259 ILE A O 1
ATOM 2006 N N . SER A 1 260 ? -10.051 -21.343 -18.949 1.00 49.50 260 SER A N 1
ATOM 2007 C CA . SER A 1 260 ? -9.964 -22.080 -20.206 1.00 49.50 260 SER A CA 1
ATOM 2008 C C . SER A 1 260 ? -10.822 -21.321 -21.215 1.00 49.50 260 SER A C 1
ATOM 2010 O O . SER A 1 260 ? -12.050 -21.318 -21.159 1.00 49.50 260 SER A O 1
ATOM 2012 N N . LYS A 1 261 ? -10.175 -20.551 -22.092 1.00 44.94 261 LYS A N 1
ATOM 2013 C CA . LYS A 1 261 ? -10.886 -19.809 -23.132 1.00 44.94 261 LYS A CA 1
ATOM 2014 C C . LYS A 1 261 ? -11.374 -20.842 -24.142 1.00 44.94 261 LYS A C 1
ATOM 2016 O O . LYS A 1 261 ? -10.591 -21.303 -24.967 1.00 44.94 261 LYS A O 1
ATOM 2021 N N . ILE A 1 262 ? -12.637 -21.245 -24.032 1.00 53.38 262 ILE A N 1
ATOM 2022 C CA . ILE A 1 262 ? -13.254 -22.139 -25.009 1.00 53.38 262 ILE A CA 1
ATOM 2023 C C . ILE A 1 262 ? -13.582 -21.297 -26.245 1.00 53.38 262 ILE A C 1
ATOM 2025 O O . ILE A 1 262 ? -14.096 -20.177 -26.152 1.00 53.38 262 ILE A O 1
ATOM 2029 N N . GLU A 1 263 ? -13.225 -21.812 -27.416 1.00 49.59 263 GLU A N 1
ATOM 2030 C CA . GLU A 1 263 ? -13.474 -21.163 -28.699 1.00 49.59 263 GLU A CA 1
ATOM 2031 C C . GLU A 1 263 ? -14.988 -20.922 -28.892 1.00 49.59 263 GLU A C 1
ATOM 2033 O O . GLU A 1 263 ? -15.782 -21.862 -28.873 1.00 49.59 263 GLU A O 1
ATOM 2038 N N . GLY A 1 264 ? -15.408 -19.658 -29.052 1.00 54.84 264 GLY A N 1
ATOM 2039 C CA . GLY A 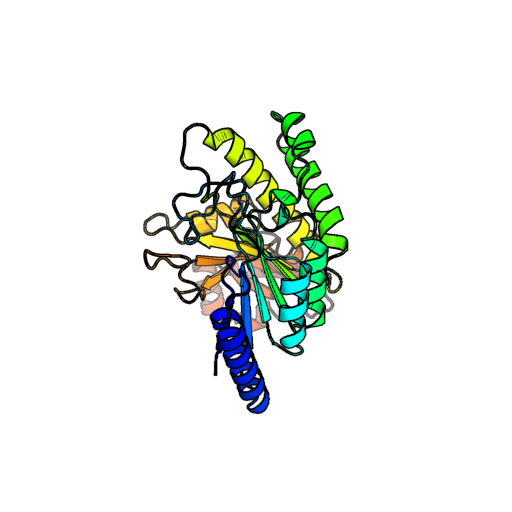1 264 ? -16.833 -19.263 -29.068 1.00 54.84 264 GLY A CA 1
ATOM 2040 C C . GLY A 1 264 ? -17.282 -18.335 -27.929 1.00 54.84 264 GLY A C 1
ATOM 2041 O O . GLY A 1 264 ? -18.467 -18.248 -27.631 1.00 54.84 264 GLY A O 1
ATOM 2042 N N . GLY A 1 265 ? -16.351 -17.654 -27.250 1.00 55.31 265 GLY A N 1
ATOM 2043 C CA . GLY A 1 265 ? -16.693 -16.579 -26.308 1.00 55.31 265 GLY A CA 1
ATOM 2044 C C . GLY A 1 265 ? -17.309 -17.047 -24.987 1.00 55.31 265 GLY A C 1
ATOM 2045 O O . GLY A 1 265 ? -17.981 -16.257 -24.326 1.00 55.31 265 GLY A O 1
ATOM 2046 N N . ILE A 1 266 ? -17.085 -18.304 -24.593 1.00 50.66 266 ILE A N 1
ATOM 2047 C CA . ILE A 1 266 ? -17.497 -18.829 -23.287 1.00 50.66 266 ILE A CA 1
ATOM 2048 C C . ILE A 1 266 ? -16.319 -18.797 -22.322 1.00 50.66 266 ILE A C 1
ATOM 2050 O O . ILE A 1 266 ? -15.208 -19.222 -22.640 1.00 50.66 266 ILE A O 1
ATOM 2054 N N . HIS A 1 267 ? -16.591 -18.291 -21.128 1.00 51.75 267 HIS A N 1
ATOM 2055 C CA . HIS A 1 267 ? -15.659 -18.152 -20.028 1.00 51.75 267 HIS A CA 1
ATOM 2056 C C . HIS A 1 267 ? -16.158 -18.987 -18.851 1.00 51.75 267 HIS A C 1
ATOM 2058 O O . HIS A 1 267 ? -17.299 -18.835 -18.433 1.00 51.75 267 HIS A O 1
ATOM 2064 N N . ILE A 1 268 ? -15.314 -19.858 -18.308 1.00 51.69 268 ILE A N 1
ATOM 2065 C CA . ILE A 1 268 ? -15.617 -20.629 -17.098 1.00 51.69 268 ILE A CA 1
ATOM 2066 C C . ILE A 1 268 ? -14.666 -20.152 -16.000 1.00 51.69 268 ILE A C 1
ATOM 2068 O O . ILE A 1 268 ? -13.459 -20.076 -16.233 1.00 51.69 268 ILE A O 1
ATOM 2072 N N . ASN A 1 269 ? -15.195 -19.814 -14.825 1.00 51.16 269 ASN A N 1
ATOM 2073 C CA . ASN A 1 269 ? -14.407 -19.553 -13.618 1.00 51.16 269 ASN A CA 1
ATOM 2074 C C . ASN A 1 269 ? -15.087 -20.182 -12.383 1.00 51.16 269 ASN A C 1
ATOM 2076 O O . ASN A 1 269 ? -16.125 -20.833 -12.496 1.00 51.16 269 ASN A O 1
ATOM 2080 N N . HIS A 1 270 ? -14.523 -19.971 -11.190 1.00 49.09 270 HIS A N 1
ATOM 2081 C CA . HIS A 1 270 ? -15.079 -20.488 -9.931 1.00 49.09 270 HIS A CA 1
ATOM 2082 C C . HIS A 1 270 ? -16.479 -19.937 -9.574 1.00 49.09 270 HIS A C 1
ATOM 2084 O O . HIS A 1 270 ? -17.135 -20.470 -8.683 1.00 49.09 270 HIS A O 1
ATOM 2090 N N . GLN A 1 271 ? -16.940 -18.878 -10.246 1.00 41.84 271 GLN A N 1
ATOM 2091 C CA . GLN A 1 271 ? -18.270 -18.285 -10.082 1.00 41.84 271 GLN A CA 1
ATOM 2092 C C . GLN A 1 271 ? -19.302 -18.846 -11.077 1.00 41.84 271 GLN A C 1
ATOM 2094 O O . GLN A 1 271 ? -20.490 -18.568 -10.923 1.00 41.84 271 GLN A O 1
ATOM 2099 N N . GLY A 1 272 ? -18.879 -19.624 -12.083 1.00 51.88 272 GLY A N 1
ATOM 2100 C CA . GLY A 1 272 ? -19.764 -20.280 -13.049 1.00 51.88 272 GLY A CA 1
ATOM 2101 C C . GLY A 1 272 ? -19.331 -20.131 -14.511 1.00 51.88 272 GLY A C 1
ATOM 2102 O O . GLY A 1 272 ? -18.165 -19.879 -14.824 1.00 51.88 272 GLY A O 1
ATOM 2103 N N . VAL A 1 273 ? -20.293 -20.316 -15.421 1.00 56.22 273 VAL A N 1
ATOM 2104 C CA . VAL A 1 273 ? -20.110 -20.239 -16.879 1.00 56.22 273 VAL A CA 1
ATOM 2105 C C . VAL A 1 273 ? -20.718 -18.937 -17.408 1.00 56.22 273 VAL A C 1
ATOM 2107 O O . VAL A 1 273 ? -21.883 -18.636 -17.164 1.00 56.22 273 VAL A O 1
ATOM 2110 N N . PHE A 1 274 ? -19.946 -18.179 -18.178 1.00 52.03 274 PHE A N 1
ATOM 2111 C CA . PHE A 1 274 ? -20.310 -16.880 -18.736 1.00 52.03 274 PHE A CA 1
ATOM 2112 C C . PHE A 1 274 ? -20.173 -16.914 -20.258 1.00 52.03 274 PHE A C 1
ATOM 2114 O O . PHE A 1 274 ? -19.122 -17.272 -20.779 1.00 52.03 274 PHE A O 1
ATOM 2121 N N . ALA A 1 275 ? -21.206 -16.504 -20.990 1.00 56.88 275 ALA A N 1
ATOM 2122 C CA . ALA A 1 275 ? -21.155 -16.349 -22.443 1.00 56.88 275 ALA A CA 1
ATOM 2123 C C . ALA A 1 275 ? -21.040 -14.861 -22.803 1.00 56.88 275 ALA A C 1
ATOM 2125 O O . ALA A 1 275 ? -21.874 -14.058 -22.394 1.00 56.88 275 ALA A O 1
ATOM 2126 N N . ASN A 1 276 ? -20.012 -14.496 -23.568 1.00 52.66 276 ASN A N 1
ATOM 2127 C CA . ASN A 1 276 ? -19.737 -13.125 -24.007 1.00 52.66 276 ASN A CA 1
ATOM 2128 C C . ASN A 1 276 ? -19.867 -12.955 -25.535 1.00 52.66 276 ASN A C 1
ATOM 2130 O O . ASN A 1 276 ? -19.476 -11.930 -26.090 1.00 52.66 276 ASN A O 1
ATOM 2134 N N . GLU A 1 277 ? -20.409 -13.957 -26.236 1.00 61.50 277 GLU A N 1
ATOM 2135 C CA . GLU A 1 277 ? -20.730 -13.863 -27.662 1.00 61.50 277 GLU A CA 1
ATOM 2136 C C . GLU A 1 277 ? -22.233 -13.556 -27.840 1.00 61.50 277 GLU A C 1
ATOM 2138 O O . GLU A 1 277 ? -23.073 -14.385 -27.475 1.00 61.50 277 GLU A O 1
ATOM 2143 N N . PRO A 1 278 ? -22.617 -12.386 -28.390 1.00 55.78 278 PRO A N 1
ATOM 2144 C CA . PRO A 1 278 ? -24.026 -12.008 -28.539 1.00 55.78 278 PRO A CA 1
ATOM 2145 C C . PRO A 1 278 ? -24.857 -12.988 -29.378 1.00 55.78 278 PRO A C 1
ATOM 2147 O O . PRO A 1 278 ? -26.026 -13.212 -29.077 1.00 55.78 278 PRO A O 1
ATOM 2150 N N . SER A 1 279 ? -24.256 -13.600 -30.402 1.00 55.41 279 SER A N 1
ATOM 2151 C CA . SER A 1 279 ? -24.867 -14.643 -31.244 1.00 55.41 279 SER A CA 1
ATOM 2152 C C . SER A 1 279 ? -25.195 -15.905 -30.436 1.00 55.41 279 SER A C 1
ATOM 2154 O O . SER A 1 279 ? -26.273 -16.477 -30.594 1.00 55.41 279 SER A O 1
ATOM 2156 N N . LEU A 1 280 ? -24.304 -16.311 -29.528 1.00 57.75 280 LEU A N 1
ATOM 2157 C CA . LEU A 1 280 ? -24.505 -17.444 -28.632 1.00 57.75 280 LEU A CA 1
ATOM 2158 C C . LEU A 1 280 ? -25.580 -17.130 -27.590 1.00 57.75 280 LEU A C 1
ATOM 2160 O O . LEU A 1 280 ? -26.483 -17.934 -27.393 1.00 57.75 280 LEU A O 1
ATOM 2164 N N . LEU A 1 281 ? -25.545 -15.940 -26.981 1.00 55.97 281 LEU A N 1
ATOM 2165 C CA . LEU A 1 281 ? -26.597 -15.482 -26.064 1.00 55.97 281 LEU A CA 1
ATOM 2166 C C . LEU A 1 281 ? -27.969 -15.441 -26.752 1.00 55.97 281 LEU A C 1
ATOM 2168 O O . LEU A 1 281 ? -28.968 -15.851 -26.165 1.00 55.97 281 LEU A O 1
ATOM 2172 N N . GLN A 1 282 ? -28.016 -15.005 -28.014 1.00 57.34 282 GLN A N 1
ATOM 2173 C CA . GLN A 1 282 ? -29.233 -14.996 -28.818 1.00 57.34 282 GLN A CA 1
ATOM 2174 C C . GLN A 1 282 ? -29.728 -16.416 -29.121 1.00 57.34 282 GLN A C 1
ATOM 2176 O O . GLN A 1 282 ? -30.920 -16.675 -28.983 1.00 57.34 282 GLN A O 1
ATOM 2181 N N . LYS A 1 283 ? -28.837 -17.353 -29.473 1.00 59.84 283 LYS A N 1
ATOM 2182 C CA . LYS A 1 283 ? -29.192 -18.769 -29.672 1.00 59.84 283 LYS A CA 1
ATOM 2183 C C . LYS A 1 283 ? -29.680 -19.439 -28.385 1.00 59.84 283 LYS A C 1
ATOM 2185 O O . LYS A 1 283 ? -30.668 -20.164 -28.421 1.00 59.84 283 LYS A O 1
ATOM 2190 N N . LEU A 1 284 ? -29.036 -19.174 -27.249 1.00 59.75 284 LEU A N 1
ATOM 2191 C CA . LEU A 1 284 ? -29.469 -19.679 -25.941 1.00 59.75 284 LEU A CA 1
ATOM 2192 C C . LEU A 1 284 ? -30.862 -19.154 -25.581 1.00 59.75 284 LEU A C 1
ATOM 2194 O O . LEU A 1 284 ? -31.725 -19.929 -25.175 1.00 59.75 284 LEU A O 1
ATOM 2198 N N . HIS A 1 285 ? -31.108 -17.865 -25.828 1.00 54.44 285 HIS A N 1
ATOM 2199 C CA . HIS A 1 285 ? -32.417 -17.252 -25.635 1.00 54.44 285 HIS A CA 1
ATOM 2200 C C . HIS A 1 285 ? -33.492 -17.852 -26.558 1.00 54.44 285 HIS A C 1
ATOM 2202 O O . HIS A 1 285 ? -34.583 -18.169 -26.095 1.00 54.44 285 HIS A O 1
ATOM 2208 N N . LEU A 1 286 ? -33.182 -18.059 -27.844 1.00 64.38 286 LEU A N 1
ATOM 2209 C CA . LEU A 1 286 ? -34.100 -18.670 -28.817 1.00 64.38 286 LEU A CA 1
ATOM 2210 C C . LEU A 1 286 ? -34.438 -20.130 -28.482 1.00 64.38 286 LEU A C 1
ATOM 2212 O O . LEU A 1 286 ? -35.544 -20.578 -28.771 1.00 64.38 286 LEU A O 1
ATOM 2216 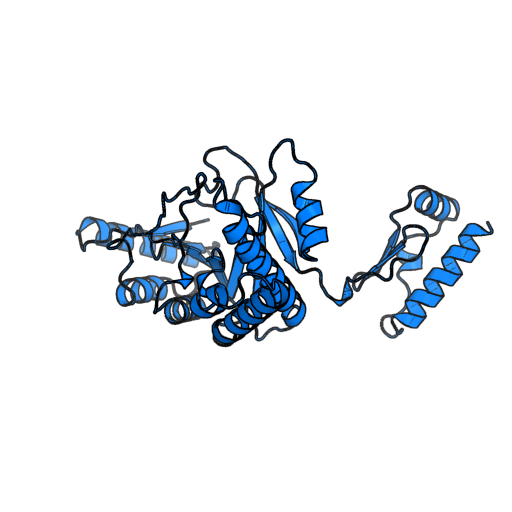N N . ASN A 1 287 ? -33.514 -20.848 -27.841 1.00 64.12 287 ASN A N 1
ATOM 2217 C CA . ASN A 1 287 ? -33.703 -22.229 -27.400 1.00 64.12 287 ASN A CA 1
ATOM 2218 C C . ASN A 1 287 ? -34.298 -22.348 -25.982 1.00 64.12 287 ASN A C 1
ATOM 2220 O O . ASN A 1 287 ? -34.355 -23.453 -25.448 1.00 64.12 287 ASN A O 1
ATOM 2224 N N . ASN A 1 288 ? -34.747 -21.241 -25.369 1.00 58.31 288 ASN A N 1
ATOM 2225 C CA . ASN A 1 288 ? -35.247 -21.180 -23.987 1.00 58.31 288 ASN A CA 1
ATOM 2226 C C . ASN A 1 288 ? -34.272 -21.728 -22.927 1.00 58.31 288 ASN A C 1
ATOM 2228 O O . ASN A 1 288 ? -34.709 -22.093 -21.839 1.00 58.31 288 ASN A O 1
ATOM 2232 N N . VAL A 1 289 ? -32.966 -21.760 -23.209 1.00 56.59 289 VAL A N 1
ATOM 2233 C CA . VAL A 1 289 ? -31.968 -22.197 -22.229 1.00 56.59 289 VAL A CA 1
ATOM 2234 C C . VAL A 1 289 ? -31.583 -21.009 -21.362 1.00 56.59 289 VAL A C 1
ATOM 2236 O O . VAL A 1 289 ? -31.063 -19.997 -21.840 1.00 56.59 289 VAL A O 1
ATOM 2239 N N . THR A 1 290 ? -31.842 -21.122 -20.068 1.00 51.94 290 THR A N 1
ATOM 2240 C CA . THR A 1 290 ? -31.487 -20.098 -19.090 1.00 51.94 290 THR A CA 1
ATOM 2241 C C . THR A 1 290 ? -30.030 -20.258 -18.641 1.00 51.94 290 THR A C 1
ATOM 2243 O O . THR A 1 290 ? -29.523 -21.377 -18.558 1.00 51.94 290 THR A O 1
ATOM 2246 N N . PRO A 1 291 ? -29.338 -19.168 -18.258 1.00 47.66 291 PRO A N 1
ATOM 2247 C CA . PRO A 1 291 ? -28.016 -19.265 -17.633 1.00 47.66 291 PRO A CA 1
ATOM 2248 C C . PRO A 1 291 ? -27.983 -20.200 -16.408 1.00 47.66 291 PRO A C 1
ATOM 2250 O O . PRO A 1 291 ? -26.963 -20.825 -16.136 1.00 47.66 291 PRO A O 1
ATOM 2253 N N . GLY A 1 292 ? -29.110 -20.349 -15.698 1.00 49.75 292 GLY A N 1
ATOM 2254 C CA . GLY A 1 292 ? -29.249 -21.269 -14.566 1.00 49.75 292 GLY A CA 1
ATOM 2255 C C . GLY A 1 292 ? -29.161 -22.754 -14.940 1.00 49.75 292 GLY A C 1
ATOM 2256 O O . GLY A 1 292 ? -28.649 -23.535 -14.146 1.00 49.75 292 GLY A O 1
ATOM 2257 N N . GLU A 1 293 ? -29.584 -23.140 -16.146 1.00 50.72 293 GLU A N 1
ATOM 2258 C CA . GLU A 1 293 ? -29.474 -24.519 -16.657 1.00 50.72 293 GLU A CA 1
ATOM 2259 C C . GLU A 1 293 ? -28.055 -24.857 -17.139 1.00 50.72 293 GLU A C 1
ATOM 2261 O O . GLU A 1 293 ? -27.675 -26.022 -17.186 1.00 50.72 293 GLU A O 1
ATOM 2266 N N . ILE A 1 294 ? -27.243 -23.844 -17.458 1.00 51.06 294 ILE A N 1
ATOM 2267 C CA . ILE A 1 294 ? -25.811 -24.010 -17.756 1.00 51.06 294 ILE A CA 1
ATOM 2268 C C . ILE A 1 294 ? -25.015 -24.158 -16.4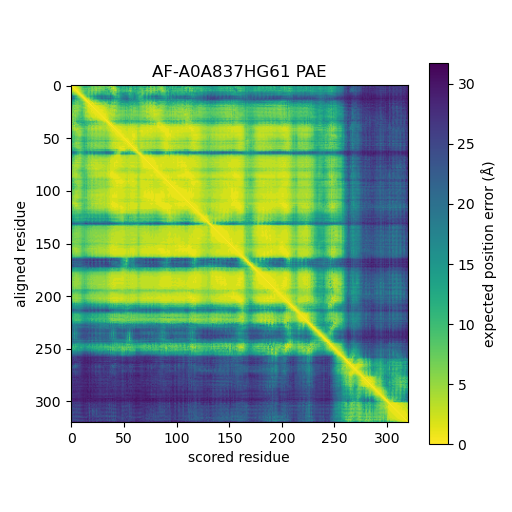48 1.00 51.06 294 ILE A C 1
ATOM 2270 O O . ILE A 1 294 ? -24.052 -24.919 -16.380 1.00 51.06 294 ILE A O 1
ATOM 2274 N N . CYS A 1 295 ? -25.438 -23.456 -15.393 1.00 44.59 295 CYS A N 1
ATOM 2275 C CA . CYS A 1 295 ? -24.790 -23.465 -14.082 1.00 44.59 295 CYS A CA 1
ATOM 2276 C C . CYS A 1 295 ? -25.176 -24.651 -13.180 1.00 44.59 295 CYS A C 1
ATOM 2278 O O . CYS A 1 295 ? -24.647 -24.746 -12.076 1.00 44.59 295 CYS A O 1
ATOM 2280 N N . SER A 1 296 ? -26.059 -25.564 -13.603 1.00 46.88 296 SER A N 1
ATOM 2281 C CA . SER A 1 296 ? -26.490 -26.706 -12.778 1.00 46.88 296 SER A CA 1
ATOM 2282 C C . SER A 1 296 ? -25.516 -27.894 -12.782 1.00 46.88 296 SER A C 1
ATOM 2284 O O . SER A 1 296 ? -25.925 -29.023 -12.516 1.00 46.88 296 SER A O 1
ATOM 2286 N N . ILE A 1 297 ? -24.237 -27.671 -13.092 1.00 50.34 297 ILE A N 1
ATOM 2287 C CA . ILE A 1 297 ? -23.206 -28.701 -12.944 1.00 50.34 297 ILE A CA 1
ATOM 2288 C C . ILE A 1 297 ? -22.828 -28.744 -11.459 1.00 50.34 297 ILE A C 1
ATOM 2290 O O . ILE A 1 297 ? -22.333 -27.763 -10.907 1.00 50.34 297 ILE A O 1
ATOM 2294 N N . GLU A 1 298 ? -23.157 -29.855 -10.799 1.00 45.47 298 GLU A N 1
ATOM 2295 C CA . GLU A 1 298 ? -23.056 -30.017 -9.347 1.00 45.47 298 GLU A CA 1
ATOM 2296 C C . GLU A 1 298 ? -21.636 -29.735 -8.820 1.00 45.47 298 GLU A C 1
ATOM 2298 O O . GLU A 1 298 ? -20.628 -30.011 -9.478 1.00 45.47 298 GLU A O 1
ATOM 2303 N N . SER A 1 299 ? -21.553 -29.219 -7.590 1.00 43.31 299 SER A N 1
ATOM 2304 C CA . SER A 1 299 ? -20.328 -28.775 -6.901 1.00 43.31 299 SER A CA 1
ATOM 2305 C C . SER A 1 299 ? -19.285 -29.873 -6.616 1.00 43.31 299 SER A C 1
ATOM 2307 O O . SER A 1 299 ? -18.275 -29.605 -5.967 1.00 43.31 299 SER A O 1
ATOM 2309 N N . SER A 1 300 ? -19.506 -31.099 -7.095 1.00 42.19 300 SER A N 1
ATOM 2310 C CA . SER A 1 300 ? -18.610 -32.255 -6.971 1.00 42.19 300 SER A CA 1
ATOM 2311 C C . SER A 1 300 ? -17.902 -32.643 -8.273 1.00 42.19 300 SER A C 1
ATOM 2313 O O . SER A 1 300 ? -17.211 -33.659 -8.304 1.00 42.19 300 SER A O 1
ATOM 2315 N N . THR A 1 301 ? -18.081 -31.877 -9.347 1.00 55.06 301 THR A N 1
ATOM 2316 C CA . THR A 1 301 ? -17.574 -32.232 -10.680 1.00 55.06 301 THR A CA 1
ATOM 2317 C C . THR A 1 301 ? -16.198 -31.603 -10.915 1.00 55.06 301 THR A C 1
ATOM 2319 O O . THR A 1 301 ? -15.979 -30.437 -10.582 1.00 5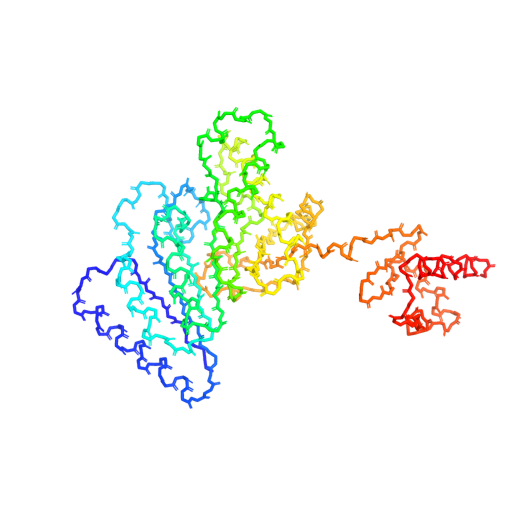5.06 301 THR A O 1
ATOM 2322 N N . SER A 1 302 ? -15.242 -32.358 -11.465 1.00 59.22 302 SER A N 1
ATOM 2323 C CA . SER A 1 302 ? -13.902 -31.824 -11.751 1.00 59.22 302 SER A CA 1
ATOM 2324 C C . SER A 1 302 ? -13.958 -30.728 -12.827 1.00 59.22 302 SER A C 1
ATOM 2326 O O . SER A 1 302 ? -14.814 -30.757 -13.710 1.00 59.22 302 SER A O 1
ATOM 2328 N N . VAL A 1 303 ? -13.032 -29.757 -12.794 1.00 50.62 303 VAL A N 1
ATOM 2329 C CA . VAL A 1 303 ? -12.968 -28.666 -13.797 1.00 50.62 303 VAL A CA 1
ATOM 2330 C C . VAL A 1 303 ? -12.940 -29.221 -15.227 1.00 50.62 303 VAL A C 1
ATOM 2332 O O . VAL A 1 303 ? -13.561 -28.659 -16.124 1.00 50.62 303 VAL A O 1
ATOM 2335 N N . GLU A 1 304 ? -12.270 -30.352 -15.438 1.00 55.22 304 GLU A N 1
ATOM 2336 C CA . GLU A 1 304 ? -12.159 -31.013 -16.739 1.00 55.22 304 GLU A CA 1
ATOM 2337 C C . GLU A 1 304 ? -13.503 -31.584 -17.232 1.00 55.22 304 GLU A C 1
ATOM 2339 O O . GLU A 1 304 ? -13.862 -31.422 -18.398 1.00 55.22 304 GLU A O 1
ATOM 2344 N N . GLU A 1 305 ? -14.308 -32.172 -16.346 1.00 58.34 305 GLU A N 1
ATOM 2345 C CA . GLU A 1 305 ? -15.664 -32.645 -16.661 1.00 58.34 305 GLU A CA 1
ATOM 2346 C C . GLU A 1 305 ? -16.643 -31.495 -16.931 1.00 58.34 305 GLU A C 1
ATOM 2348 O O . GLU A 1 305 ? -17.483 -31.603 -17.830 1.00 58.34 305 GLU A O 1
ATOM 2353 N N . VAL A 1 306 ? -16.512 -30.376 -16.205 1.00 55.69 306 VAL A N 1
ATOM 2354 C CA . VAL A 1 306 ? -17.277 -29.144 -16.469 1.00 55.69 306 VAL A CA 1
ATOM 2355 C C . VAL A 1 306 ? -16.936 -28.618 -17.864 1.00 55.69 306 VAL A C 1
ATOM 2357 O O . VAL A 1 306 ? -17.834 -28.363 -18.665 1.00 55.69 306 VAL A O 1
ATOM 2360 N N . VAL A 1 307 ? -15.642 -28.514 -18.188 1.00 55.38 307 VAL A N 1
ATOM 2361 C CA . VAL A 1 307 ? -15.160 -28.052 -19.499 1.00 55.38 307 VAL A CA 1
ATOM 2362 C C . VAL A 1 307 ? -15.671 -28.953 -20.625 1.00 55.38 307 VAL A C 1
ATOM 2364 O O . VAL A 1 307 ? -16.205 -28.442 -21.609 1.00 55.38 307 VAL A O 1
ATOM 2367 N N . ASN A 1 308 ? -15.589 -30.277 -20.471 1.00 63.75 308 ASN A N 1
ATOM 2368 C CA . ASN A 1 308 ? -16.076 -31.234 -21.470 1.00 63.75 308 ASN A CA 1
ATOM 2369 C C . ASN A 1 308 ? -17.602 -31.176 -21.648 1.00 63.75 308 ASN A C 1
ATOM 2371 O O . ASN A 1 308 ? -18.102 -31.236 -22.774 1.00 63.75 308 ASN A O 1
ATOM 2375 N N . SER A 1 309 ? -18.351 -31.010 -20.554 1.00 62.34 309 SER A N 1
ATOM 2376 C CA . SER A 1 309 ? -19.813 -30.885 -20.590 1.00 62.34 309 SER A CA 1
ATOM 2377 C C . SER A 1 309 ? -20.255 -29.601 -21.289 1.00 62.34 309 SER A C 1
ATOM 2379 O O . SER A 1 309 ? -21.150 -29.638 -22.139 1.00 62.34 309 SER A O 1
ATOM 2381 N N . VAL A 1 310 ? -19.591 -28.479 -20.989 1.00 57.53 310 VAL A N 1
ATOM 2382 C CA . VAL A 1 310 ? -19.843 -27.189 -21.642 1.00 57.53 310 VAL A CA 1
ATOM 2383 C C . VAL A 1 310 ? -19.466 -27.258 -23.121 1.00 57.53 310 VAL A C 1
ATOM 2385 O O . VAL A 1 310 ? -20.285 -26.890 -23.956 1.00 57.53 310 VAL A O 1
ATOM 2388 N N . ALA A 1 311 ? -18.296 -27.796 -23.477 1.00 63.75 311 ALA A N 1
ATOM 2389 C CA . ALA A 1 311 ? -17.885 -27.948 -24.875 1.00 63.75 311 ALA A CA 1
ATOM 2390 C C . ALA A 1 311 ? -18.880 -28.805 -25.682 1.00 63.75 311 ALA A C 1
ATOM 2392 O O . ALA A 1 311 ? -19.310 -28.409 -26.763 1.00 63.75 311 ALA A O 1
ATOM 2393 N N . SER A 1 312 ? -19.324 -29.936 -25.125 1.00 66.38 312 SER A N 1
ATOM 2394 C CA . SER A 1 312 ? -20.334 -30.796 -25.754 1.00 66.38 312 SER A CA 1
ATOM 2395 C C . SER A 1 312 ? -21.685 -30.090 -25.928 1.00 66.38 312 SER A C 1
ATOM 2397 O O . SER A 1 312 ? -22.363 -30.274 -26.938 1.00 66.38 312 SER A O 1
ATOM 2399 N N . PHE A 1 313 ? -22.090 -29.267 -24.959 1.00 62.91 313 PHE A N 1
ATOM 2400 C CA . PHE A 1 313 ? -23.306 -28.462 -25.055 1.00 62.91 313 PHE A CA 1
ATOM 2401 C C . PHE A 1 313 ? -23.212 -27.391 -26.150 1.00 62.91 313 PHE A C 1
ATOM 2403 O O . PHE A 1 313 ? -24.160 -27.226 -26.916 1.00 62.91 313 PHE A O 1
ATOM 2410 N N . VAL A 1 314 ? -22.067 -26.714 -26.274 1.00 57.72 314 VAL A N 1
ATOM 2411 C CA . VAL A 1 314 ? -21.830 -25.708 -27.323 1.00 57.72 314 VAL A CA 1
ATOM 2412 C C . VAL A 1 314 ? -21.949 -26.305 -28.713 1.00 57.72 314 VAL A C 1
ATOM 2414 O O . VAL A 1 314 ? -22.616 -25.717 -29.561 1.00 57.72 314 VAL A O 1
ATOM 2417 N N . GLU A 1 315 ? -21.355 -27.475 -28.943 1.00 67.69 315 GLU A N 1
ATOM 2418 C CA . GLU A 1 315 ? -21.454 -28.151 -30.238 1.00 67.69 315 GLU A CA 1
ATOM 2419 C C . GLU A 1 315 ? -22.908 -28.517 -30.573 1.00 67.69 315 GLU A C 1
ATOM 2421 O O . GLU A 1 315 ? -23.375 -28.213 -31.669 1.00 67.69 315 GLU A O 1
ATOM 2426 N N . ARG A 1 316 ? -23.693 -29.010 -29.601 1.00 64.81 316 ARG A N 1
ATOM 2427 C CA . ARG A 1 316 ? -25.134 -29.261 -29.813 1.00 64.81 316 ARG A CA 1
ATOM 2428 C C . ARG A 1 316 ? -25.916 -27.999 -30.188 1.00 64.81 316 ARG A C 1
ATOM 2430 O O . ARG A 1 316 ? -26.793 -28.062 -31.040 1.00 64.81 316 ARG A O 1
ATOM 2437 N N . VAL A 1 317 ? -25.607 -26.858 -29.568 1.00 54.91 317 VAL A N 1
ATOM 2438 C CA . VAL A 1 317 ? -26.249 -25.563 -29.878 1.00 54.91 317 VAL A CA 1
ATOM 2439 C C . VAL A 1 317 ? -25.787 -25.002 -31.232 1.00 54.91 317 VAL A C 1
ATOM 2441 O O . VAL A 1 317 ? -26.492 -24.202 -31.851 1.00 54.91 317 VAL A O 1
ATOM 2444 N N . ARG A 1 318 ? -24.602 -25.390 -31.718 1.00 61.94 318 ARG A N 1
ATOM 2445 C CA . ARG A 1 318 ? -24.109 -25.006 -33.050 1.00 61.94 318 ARG A CA 1
ATOM 2446 C C . ARG A 1 318 ? -24.786 -25.785 -34.172 1.00 61.94 318 ARG A C 1
ATOM 2448 O O . ARG A 1 318 ? -25.037 -25.186 -35.215 1.00 61.94 318 ARG A O 1
ATOM 2455 N N . GLU A 1 319 ? -25.075 -27.065 -33.954 1.00 66.88 319 GLU A N 1
ATOM 2456 C CA . GLU A 1 319 ? -25.748 -27.942 -34.924 1.00 66.88 319 GLU A CA 1
ATOM 2457 C C . GLU A 1 319 ? -27.239 -27.607 -35.128 1.00 66.88 319 GLU A C 1
ATOM 2459 O O . GLU A 1 319 ? -27.816 -27.987 -36.148 1.00 66.88 319 GLU A O 1
ATOM 2464 N N . THR A 1 320 ? -27.843 -26.868 -34.190 1.00 52.09 320 THR A N 1
ATOM 2465 C CA . THR A 1 320 ? -29.199 -26.290 -34.281 1.00 52.09 320 THR A CA 1
ATOM 2466 C C . THR A 1 320 ? -29.206 -24.849 -34.793 1.00 52.09 320 THR A C 1
ATOM 2468 O O . THR A 1 320 ? -30.101 -24.538 -35.606 1.00 52.09 320 THR A O 1
#

Nearest PDB structures (foldseek):
  7voc-assembly1_C  TM=4.863E-01  e=2.560E-04  Streptomyces griseochromogenes
  5v1s-assembly1_A  TM=5.916E-01  e=1.186E-02  Streptococcus suis
  5v1t-assembly1_A  TM=5.555E-01  e=1.593E-02  Streptococcus suis
  8wm2-assembly1_A  TM=3.516E-01  e=3.638E-02  Streptomyces sp. ATCC 700974
  8wm2-assembly2_B  TM=3.025E-01  e=6.187E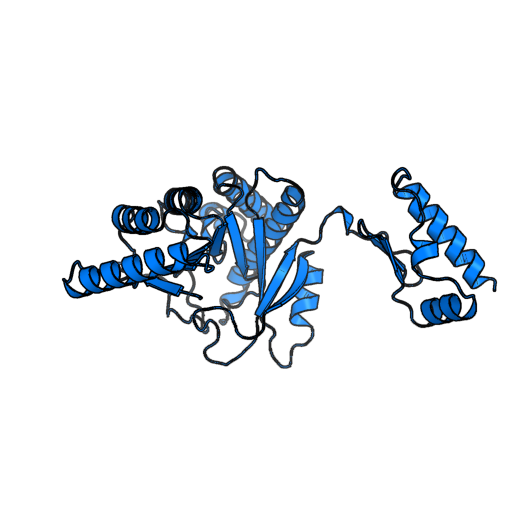-02  Streptomyces sp. ATCC 700974

Mean predicted aligned error: 13.06 Å

Radius of gyration: 23.36 Å; Cα contacts (8 Å, |Δi|>4): 511; chains: 1; bounding box: 59×56×58 Å

Solvent-accessible surface area (backbone atoms only — not comparable to full-atom values): 17707 Å² total; per-residue (Å²): 99,82,49,83,42,77,54,71,45,83,67,68,91,47,72,68,54,55,55,51,50,52,52,53,51,52,50,50,57,50,36,58,76,69,74,28,62,36,41,37,41,44,39,50,27,37,32,11,91,51,66,31,92,70,43,79,79,71,22,23,66,84,45,87,87,27,56,43,57,67,68,59,53,47,55,55,43,58,76,43,59,75,30,47,31,36,37,39,33,52,27,36,44,56,70,42,94,57,35,68,61,52,51,48,51,43,49,75,22,21,68,27,25,42,34,47,34,82,59,64,52,35,35,63,66,71,58,52,69,76,31,76,85,40,64,67,61,41,19,53,49,30,33,52,32,36,50,69,60,46,72,78,38,56,40,52,28,32,43,35,31,60,66,51,78,73,61,57,89,52,94,74,21,64,65,57,45,56,51,51,50,23,41,45,41,24,48,29,51,48,25,35,77,40,63,89,40,82,80,37,43,45,46,35,30,38,37,64,60,49,89,95,43,89,53,57,62,57,52,47,23,69,74,45,48,33,36,79,78,46,74,41,60,77,79,58,91,82,55,79,40,93,75,79,52,36,38,27,45,27,34,38,40,52,70,69,54,65,44,69,74,47,91,77,46,37,41,44,37,89,91,42,74,44,78,75,32,70,69,55,55,50,50,34,55,74,67,72,52,49,74,68,71,72,53,67,68,61,98,85,63,53,73,67,57,52,50,50,52,50,53,56,50,50,52,57,62,67,80,103

Sequence (320 aa):
MTIEITLPINTDTEPKTVGRLANILNNFRQANKFGGTSYGFFYLTNECNYACDMCYMDSKPGLKNTRLNPELSKGIMREFQGIDEIIISGGEITILPYFVEQIQTAAEVAGFVTVFTNGTGFVDRSVLRQTEDNFEAIRDAVKLGMEEKLQNIPSNVEITIPATAYHLVSDSAHKAHKYHEAIVTASATLAREWFDRNDRPKIRFIAKNTPGQPNSGQEIIDRFGIQGLGSTGAAFPGGISKNGRGASIMEARNPSEVISKIEGGIHINHQGVFANEPSLLQKLHLNNVTPGEICSIESSTSVEEVVNSVASFVERVRET

pLDDT: mean 72.64, std 17.43, range [33.38, 97.75]

Foldseek 3Di:
DEQEAEDALPDPPPPVNVVSLVVSLVVLVVCVVVVHAYEYEAAAFLAAPFQFPLDPSSRYHPPVSRGHDLVVLLVSLQSQAAHAEYEYHHHALLLDPCSQVSLVSNVRRYVAYEYEHQLPSLADVVQCVVCQPPLVSLLVRSLVSCCVSQLSHFQSYEYEHELDPSGAPDPVRPSVVSNSLSRLQSLLVVQQVCVVPSRTHHYKYKYWDDVPCNCPQVCSCVSRQKAWPDKDQPPPPDCSDPPRTTMTIIGHQHPQQPFPPDPQQWTQGPVGIDRPHVVVVVLCVVVVNDSVNLRPPDPPDDPVRNVVVVNVVVVVSVVD